Protein AF-A0A7Y7C895-F1 (afdb_monomer_lite)

pLDDT: mean 79.57, std 23.89, range [30.69, 98.75]

Secondary structure (DSSP, 8-state):
---------------------------------------------GGG---TT--STT-S-----HHHHHHHHHHHHHHHHHHHHHHHHHHHHHHHHHHHHHHHHHHHTTS---HHHHHHHHHHHHHHHHHHHHHHHHHHHS---S---S---SHHHHHHHHHHHHHHHHHHHHHHHHHHHHTTTSTTHHHHHHHHHHHHHHHHHHHHHHHHGGG-

Radius of gyration: 32.04 Å; chains: 1; bounding box: 67×38×104 Å

Foldseek 3Di:
DDPDDDDDDDDDDDDDDDDDDDDDDDDDDDDDDDDDDDDDPPPPPPVPPPPVPDPDPVVVPVPCPVVLVVLVVQLVVLVVVLLVLLVVLLVLLVVLLVLLVVQLCLVPVPVPRDVVSVVVSVVSLVVSLVSLVVSVCSVVPRDDSDDDPDDDPALQVLLVVLNVLLVVLSVLLVVLVVVLVVQPPHPCNNVSSVVSSVSSVSNSVSSVRSSVSVVD

Sequence (216 aa):
MNRFAAVLVILSLLSTTTARAQQKSPPKDAPKTEEPAEKKPAAEDPSLDFDLLEPDELTGAAQVDPELQARLDRRRTMLKLHQGLGFALAAGLVTTTVIGQLQFNDSFRGGGDDRNLLGLHRGFAVGTSVVFASVGLLGLLAPKPLEKEEFQWDTITFHKIFMSIATAGMLAQVILGIMATDRFGRLSETDLATAHQIVGYTTLGAVSAGVFTLFF

Structure (mmCIF, N/CA/C/O backbone):
data_AF-A0A7Y7C895-F1
#
_entry.id   AF-A0A7Y7C895-F1
#
loop_
_atom_site.group_PDB
_atom_site.id
_atom_site.type_symbol
_atom_site.label_atom_id
_atom_site.label_alt_id
_atom_site.label_comp_id
_atom_site.label_asym_id
_atom_site.label_entity_id
_atom_site.label_seq_id
_atom_site.pdbx_PDB_ins_code
_atom_site.Cartn_x
_atom_site.Cartn_y
_atom_site.Cartn_z
_atom_site.occupancy
_atom_site.B_iso_or_equiv
_atom_site.auth_seq_id
_atom_site.auth_comp_id
_atom_site.auth_asym_id
_atom_site.auth_atom_id
_atom_site.pdbx_PDB_model_num
ATOM 1 N N . MET A 1 1 ? 30.778 -23.172 -12.235 1.00 38.88 1 MET A N 1
ATOM 2 C CA . MET A 1 1 ? 31.570 -22.702 -11.075 1.00 38.88 1 MET A CA 1
ATOM 3 C C . MET A 1 1 ? 30.823 -21.532 -10.456 1.00 38.88 1 MET A C 1
ATOM 5 O O . MET A 1 1 ? 30.689 -20.497 -11.093 1.00 38.88 1 MET A O 1
ATOM 9 N N . ASN A 1 2 ? 30.235 -21.769 -9.283 1.00 34.97 2 ASN A N 1
ATOM 10 C CA . ASN A 1 2 ? 29.284 -20.891 -8.600 1.00 34.97 2 ASN A CA 1
ATOM 11 C C . ASN A 1 2 ? 29.975 -19.672 -7.979 1.00 34.97 2 ASN A C 1
ATOM 13 O O . ASN A 1 2 ? 30.991 -19.827 -7.305 1.00 34.97 2 ASN A O 1
ATOM 17 N N . ARG A 1 3 ? 29.376 -18.485 -8.112 1.00 41.59 3 ARG A N 1
ATOM 18 C CA . ARG A 1 3 ? 29.692 -17.326 -7.265 1.00 41.59 3 ARG A CA 1
ATOM 19 C C . ARG A 1 3 ? 28.488 -17.012 -6.378 1.00 41.59 3 ARG A C 1
ATOM 21 O O . ARG A 1 3 ? 27.712 -16.113 -6.662 1.00 41.59 3 ARG A O 1
ATOM 28 N N . PHE A 1 4 ? 28.349 -17.802 -5.316 1.00 41.34 4 PHE A N 1
ATOM 29 C CA . PHE A 1 4 ? 27.544 -17.489 -4.136 1.00 41.34 4 PHE A CA 1
ATOM 30 C C . PHE A 1 4 ? 28.514 -17.276 -2.968 1.00 41.34 4 PHE A C 1
ATOM 32 O O . PHE A 1 4 ? 29.163 -18.232 -2.557 1.00 41.34 4 PHE A O 1
ATOM 39 N N . ALA A 1 5 ? 28.652 -16.033 -2.497 1.00 38.66 5 ALA A N 1
ATOM 40 C CA . ALA A 1 5 ? 29.249 -15.600 -1.219 1.00 38.66 5 ALA A CA 1
ATOM 41 C C . ALA A 1 5 ? 29.273 -14.051 -1.237 1.00 38.66 5 ALA A C 1
ATOM 43 O O . ALA A 1 5 ? 29.631 -13.485 -2.262 1.00 38.66 5 ALA A O 1
ATOM 44 N N . ALA A 1 6 ? 28.923 -13.279 -0.208 1.00 36.91 6 ALA A N 1
ATOM 45 C CA . ALA A 1 6 ? 28.722 -13.579 1.200 1.00 36.91 6 ALA A CA 1
ATOM 46 C C . ALA A 1 6 ? 27.812 -12.516 1.850 1.00 36.91 6 ALA A C 1
ATOM 48 O O . ALA A 1 6 ? 27.878 -11.333 1.519 1.00 36.91 6 ALA A O 1
ATOM 49 N N . VAL A 1 7 ? 27.010 -12.967 2.812 1.00 37.44 7 VAL A N 1
ATOM 50 C CA . VAL A 1 7 ? 26.338 -12.178 3.852 1.00 37.44 7 VAL A CA 1
ATOM 51 C C . VAL A 1 7 ? 27.151 -12.378 5.137 1.00 37.44 7 VAL A C 1
ATOM 53 O O . VAL A 1 7 ? 27.357 -13.531 5.508 1.00 37.44 7 VAL A O 1
ATOM 56 N N . LEU A 1 8 ? 27.605 -11.311 5.813 1.00 35.28 8 LEU A N 1
ATOM 57 C CA . LEU A 1 8 ? 28.030 -11.348 7.229 1.00 35.28 8 LEU A CA 1
ATOM 58 C C . LEU A 1 8 ? 28.121 -9.914 7.813 1.00 35.28 8 LEU A C 1
ATOM 60 O O . LEU A 1 8 ? 28.908 -9.110 7.329 1.00 35.28 8 LEU A O 1
ATOM 64 N N . VAL A 1 9 ? 27.141 -9.483 8.621 1.00 36.03 9 VAL A N 1
ATOM 65 C CA . VAL A 1 9 ? 27.152 -9.302 10.101 1.00 36.03 9 VAL A CA 1
ATOM 66 C C . VAL A 1 9 ? 28.264 -8.398 10.654 1.00 36.03 9 VAL A C 1
ATOM 68 O O . VAL A 1 9 ? 29.429 -8.775 10.644 1.00 36.03 9 VAL A O 1
ATOM 71 N N . ILE A 1 10 ? 27.869 -7.289 11.297 1.00 36.91 10 ILE A N 1
ATOM 72 C CA . ILE A 1 10 ? 28.619 -6.695 12.415 1.00 36.91 10 ILE A CA 1
ATOM 73 C C . ILE A 1 10 ? 27.627 -6.369 13.541 1.00 36.91 10 ILE A C 1
ATOM 75 O O . ILE A 1 10 ? 26.857 -5.416 13.457 1.00 36.91 10 ILE A O 1
ATOM 79 N N . LEU A 1 11 ? 27.657 -7.190 14.592 1.00 32.84 11 LEU A N 1
ATOM 80 C CA . LEU A 1 11 ? 27.069 -6.927 15.903 1.00 32.84 11 LEU A CA 1
ATOM 81 C C . LEU A 1 11 ? 28.100 -7.320 16.970 1.00 32.84 11 LEU A C 1
ATOM 83 O O . LEU A 1 11 ? 28.726 -8.373 16.865 1.00 32.84 11 LEU A O 1
ATOM 87 N N . SER A 1 12 ? 28.161 -6.499 18.021 1.00 32.97 12 SER A N 1
ATOM 88 C CA . SER A 1 12 ? 28.812 -6.680 19.330 1.00 32.97 12 SER A CA 1
ATOM 89 C C . SER A 1 12 ? 30.270 -6.228 19.487 1.00 32.97 12 SER A C 1
ATOM 91 O O . SER A 1 12 ? 31.160 -6.676 18.777 1.00 32.97 12 SER A O 1
ATOM 93 N N . LEU A 1 13 ? 30.487 -5.378 20.502 1.00 37.44 13 LEU A N 1
ATOM 94 C CA . LEU A 1 13 ? 31.511 -5.560 21.537 1.00 37.44 13 LEU A CA 1
ATOM 95 C C . LEU A 1 13 ? 31.107 -4.787 22.814 1.00 37.44 13 LEU A C 1
ATOM 97 O O . LEU A 1 13 ? 30.964 -3.567 22.817 1.00 37.44 13 LEU A O 1
ATOM 101 N N . LEU A 1 14 ? 30.887 -5.562 23.880 1.00 40.00 14 LEU A N 1
ATOM 102 C CA . LEU A 1 14 ? 30.761 -5.189 25.294 1.00 40.00 14 LEU A CA 1
ATOM 103 C C . LEU A 1 14 ? 32.114 -4.705 25.853 1.00 40.00 14 LEU A C 1
ATOM 105 O O . LEU A 1 14 ? 33.140 -5.280 25.492 1.00 40.00 14 LEU A O 1
ATOM 109 N N . SER A 1 15 ? 32.118 -3.820 26.860 1.00 35.56 15 SER A N 1
ATOM 110 C CA . SER A 1 15 ? 32.519 -4.182 28.243 1.00 35.56 15 SER A CA 1
ATOM 111 C C . SER A 1 15 ? 32.704 -2.977 29.177 1.00 35.56 15 SER A C 1
ATOM 113 O O . SER A 1 15 ? 33.347 -1.982 28.864 1.00 35.56 15 SER A O 1
ATOM 115 N N . THR A 1 16 ? 32.148 -3.155 30.371 1.00 37.91 16 THR A N 1
ATOM 116 C CA . THR A 1 16 ? 32.288 -2.417 31.632 1.00 37.91 16 THR A CA 1
ATOM 117 C C . THR A 1 16 ? 33.718 -2.360 32.187 1.00 37.91 16 THR A C 1
ATOM 119 O O . THR A 1 16 ? 34.475 -3.321 32.071 1.00 37.91 16 THR A O 1
ATOM 122 N N . THR A 1 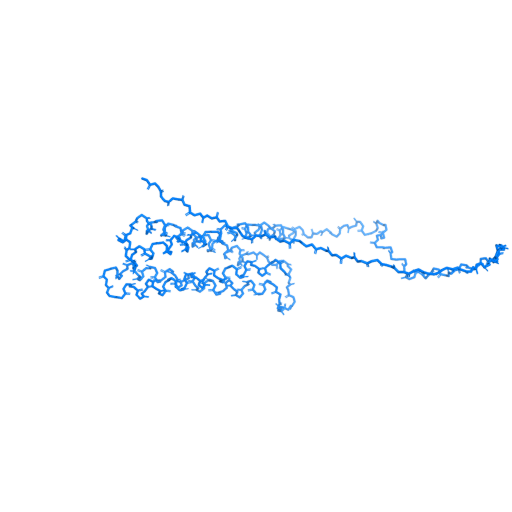17 ? 34.046 -1.296 32.930 1.00 36.28 17 THR A N 1
ATOM 123 C CA . THR A 1 17 ? 35.097 -1.299 33.966 1.00 36.28 17 THR A CA 1
ATOM 124 C C . THR A 1 17 ? 34.709 -0.367 35.118 1.00 36.28 17 THR A C 1
ATOM 126 O O . THR A 1 17 ? 34.553 0.837 34.944 1.00 36.28 17 THR A O 1
ATOM 129 N N . THR A 1 18 ? 34.565 -0.956 36.305 1.00 38.78 18 THR A N 1
ATOM 130 C CA . THR A 1 18 ? 34.522 -0.325 37.635 1.00 38.78 18 THR A CA 1
ATOM 131 C C . THR A 1 18 ? 35.885 -0.507 38.308 1.00 38.78 18 THR A C 1
ATOM 133 O O . THR A 1 18 ? 36.417 -1.616 38.291 1.00 38.78 18 THR A O 1
ATOM 136 N N . ALA A 1 19 ? 36.421 0.532 38.958 1.00 35.00 19 ALA A N 1
ATOM 137 C CA . ALA A 1 19 ? 37.600 0.454 39.831 1.00 35.00 19 ALA A CA 1
ATOM 138 C C . ALA A 1 19 ? 37.325 1.107 41.203 1.00 35.00 19 ALA A C 1
ATOM 140 O O . ALA A 1 19 ? 36.440 1.944 41.347 1.00 35.00 19 ALA A O 1
ATOM 141 N N . ARG A 1 20 ? 38.057 0.637 42.219 1.00 33.22 20 ARG A N 1
ATOM 142 C CA . ARG A 1 20 ? 37.669 0.460 43.630 1.00 33.22 20 ARG A CA 1
ATOM 143 C C . ARG A 1 20 ? 38.311 1.471 44.602 1.00 33.22 20 ARG A C 1
ATOM 145 O O . ARG A 1 20 ? 39.454 1.860 44.425 1.00 33.22 20 ARG A O 1
ATOM 152 N N . ALA A 1 21 ? 37.530 1.781 45.643 1.00 33.81 21 ALA A N 1
ATOM 153 C CA . ALA A 1 21 ? 37.763 2.288 47.010 1.00 33.81 21 ALA A CA 1
ATOM 154 C C . ALA A 1 21 ? 39.175 2.610 47.562 1.00 33.81 21 ALA A C 1
ATOM 156 O O . ALA A 1 21 ? 40.114 1.831 47.414 1.00 33.81 21 ALA A O 1
ATOM 157 N N . GLN A 1 22 ? 39.213 3.620 48.450 1.00 32.16 22 GLN A N 1
ATOM 158 C CA . GLN A 1 22 ? 40.111 3.655 49.611 1.00 32.16 22 GLN A CA 1
ATOM 159 C C . GLN A 1 22 ? 39.378 4.150 50.879 1.00 32.16 22 GLN A C 1
ATOM 161 O O . GLN A 1 22 ? 38.453 4.954 50.821 1.00 32.16 22 GLN A O 1
ATOM 166 N N . GLN A 1 23 ? 39.783 3.586 52.015 1.00 34.25 23 GLN A N 1
ATOM 167 C CA . GLN A 1 23 ? 39.039 3.321 53.251 1.00 34.25 23 GLN A CA 1
ATOM 168 C C . GLN A 1 23 ? 39.669 4.066 54.447 1.00 34.25 23 GLN A C 1
ATOM 170 O O . GLN A 1 23 ? 40.892 4.201 54.493 1.00 34.25 23 GLN A O 1
ATOM 175 N N . LYS A 1 24 ? 38.880 4.470 55.458 1.00 30.69 24 LYS A N 1
ATOM 176 C CA . LYS A 1 24 ? 39.380 4.713 56.831 1.00 30.69 24 LYS A CA 1
ATOM 177 C C . LYS A 1 24 ? 38.265 4.514 57.878 1.00 30.69 24 LYS A C 1
ATOM 179 O O . LYS A 1 24 ? 37.141 4.953 57.673 1.00 30.69 24 LYS A O 1
ATOM 184 N N . SER A 1 25 ? 38.588 3.832 58.978 1.00 33.91 25 SER A N 1
ATOM 185 C CA . SER A 1 25 ? 37.733 3.466 60.136 1.00 33.91 25 SER A CA 1
ATOM 186 C C . SER A 1 25 ? 38.449 3.875 61.453 1.00 33.91 25 SER A C 1
ATOM 188 O O . SER A 1 25 ? 39.617 4.258 61.356 1.00 33.91 25 SER A O 1
ATOM 190 N N . PRO A 1 26 ? 37.931 3.581 62.674 1.00 57.72 26 PRO A N 1
ATOM 191 C CA . PRO A 1 26 ? 36.759 4.102 63.425 1.00 57.72 26 PRO A CA 1
ATOM 192 C C . PRO A 1 26 ? 37.243 4.688 64.817 1.00 57.72 26 PRO A C 1
ATOM 194 O O . PRO A 1 26 ? 38.417 5.061 64.812 1.00 57.72 26 PRO A O 1
ATOM 197 N N . PRO A 1 27 ? 36.508 4.831 65.978 1.00 44.84 27 PRO A N 1
ATOM 198 C CA . PRO A 1 27 ? 35.614 3.859 66.669 1.00 44.84 27 PRO A CA 1
ATOM 199 C C . PRO A 1 27 ? 34.371 4.387 67.473 1.00 44.84 27 PRO A C 1
ATOM 201 O O . PRO A 1 27 ? 34.251 5.565 67.779 1.00 44.84 27 PRO A O 1
ATOM 204 N N . LYS A 1 28 ? 33.484 3.421 67.805 1.00 38.88 28 LYS A N 1
ATOM 205 C CA . LYS A 1 28 ? 32.628 3.170 69.006 1.00 38.88 28 LYS A CA 1
ATOM 206 C C . LYS A 1 28 ? 32.008 4.320 69.836 1.00 38.88 28 LYS A C 1
ATOM 208 O O . LYS A 1 28 ? 32.737 5.102 70.421 1.00 38.88 28 LYS A O 1
ATOM 213 N N . ASP A 1 29 ? 30.686 4.260 70.058 1.00 34.28 29 ASP A N 1
ATOM 214 C CA . ASP A 1 29 ? 30.061 3.804 71.325 1.00 34.28 29 ASP A CA 1
ATOM 215 C C . ASP A 1 29 ? 28.516 3.744 71.214 1.00 34.28 29 ASP A C 1
ATOM 217 O O . ASP A 1 29 ? 27.889 4.558 70.541 1.00 34.28 29 ASP A O 1
ATOM 221 N N . ALA A 1 30 ? 27.907 2.726 71.833 1.00 38.91 30 ALA A N 1
ATOM 222 C CA . ALA A 1 30 ? 26.453 2.519 71.926 1.00 38.91 30 ALA A CA 1
ATOM 223 C C . ALA A 1 30 ? 25.821 3.398 73.027 1.00 38.91 30 ALA A C 1
ATOM 225 O O . ALA A 1 30 ? 26.537 3.832 73.931 1.00 38.91 30 ALA A O 1
ATOM 226 N N . PRO A 1 31 ? 24.481 3.561 73.056 1.00 41.25 31 PRO A N 1
ATOM 227 C CA . PRO A 1 31 ? 23.773 2.930 74.179 1.00 41.25 31 PRO A CA 1
ATOM 228 C C . PRO A 1 31 ? 22.356 2.377 73.893 1.00 41.25 31 PRO A C 1
ATOM 230 O O . PRO A 1 31 ? 21.539 2.987 73.217 1.00 41.25 31 PRO A O 1
ATOM 233 N N . LYS A 1 32 ? 22.130 1.199 74.496 1.00 34.88 32 LYS A N 1
ATOM 234 C CA . LYS A 1 32 ? 20.982 0.691 75.281 1.00 34.88 32 LYS A CA 1
ATOM 235 C C . LYS A 1 32 ? 19.522 1.029 74.917 1.00 34.88 32 LYS A C 1
ATOM 237 O O . LYS A 1 32 ? 19.084 2.169 74.941 1.00 34.88 32 LYS A O 1
ATOM 242 N N . THR A 1 33 ? 18.774 -0.068 74.801 1.00 39.00 33 THR A N 1
ATOM 243 C CA . THR A 1 33 ? 17.327 -0.270 74.955 1.00 39.00 33 THR A CA 1
ATOM 244 C C . THR A 1 33 ? 16.744 0.280 76.265 1.00 39.00 33 THR A C 1
ATOM 246 O O . THR A 1 33 ? 17.246 -0.065 77.334 1.00 39.00 33 THR A O 1
ATOM 249 N N . GLU A 1 34 ? 15.615 0.989 76.165 1.00 35.91 34 GLU A N 1
ATOM 250 C CA . GLU A 1 34 ? 14.541 1.074 77.172 1.00 35.91 34 GLU A CA 1
ATOM 251 C C . GLU A 1 34 ? 13.174 0.970 76.446 1.00 35.91 34 GLU A C 1
ATOM 253 O O . GLU A 1 34 ? 12.941 1.644 75.444 1.00 35.91 34 GLU A O 1
ATOM 258 N N . GLU A 1 35 ? 12.297 0.078 76.918 1.00 37.78 35 GLU A N 1
ATOM 259 C CA . GLU A 1 35 ? 10.850 -0.025 76.615 1.00 37.78 35 GLU A CA 1
ATOM 260 C C . GLU A 1 35 ? 10.045 0.759 77.691 1.00 37.78 35 GLU A C 1
ATOM 262 O O . GLU A 1 35 ? 10.613 1.061 78.740 1.00 37.78 35 GLU A O 1
ATOM 267 N N . PRO A 1 36 ? 8.701 0.909 77.620 1.00 44.09 36 PRO A N 1
ATOM 268 C CA . PRO A 1 36 ? 7.832 1.319 76.511 1.00 44.09 36 PRO A CA 1
ATOM 269 C C . PRO A 1 36 ? 6.843 2.441 76.950 1.00 44.09 36 PRO A C 1
ATOM 271 O O . PRO A 1 36 ? 6.211 2.351 78.002 1.00 44.09 36 PRO A O 1
ATOM 274 N N . ALA A 1 37 ? 6.619 3.475 76.128 1.00 38.47 37 ALA A N 1
ATOM 275 C CA . ALA A 1 37 ? 5.594 4.497 76.393 1.00 38.47 37 ALA A CA 1
ATOM 276 C C . ALA A 1 37 ? 4.352 4.303 75.501 1.00 38.47 37 ALA A C 1
ATOM 278 O O . ALA A 1 37 ? 4.381 4.535 74.298 1.00 38.47 37 ALA A O 1
ATOM 279 N N . GLU A 1 38 ? 3.296 3.809 76.144 1.00 37.16 38 GLU A N 1
ATOM 280 C CA . GLU A 1 38 ? 1.858 4.065 75.973 1.00 37.16 38 GLU A CA 1
ATOM 281 C C . GLU A 1 38 ? 1.281 4.484 74.596 1.00 37.16 38 GLU A C 1
ATOM 283 O O . GLU A 1 38 ? 1.580 5.526 74.015 1.00 37.16 38 GLU A O 1
ATOM 288 N N . LYS A 1 39 ? 0.329 3.660 74.134 1.00 44.09 39 LYS A N 1
ATOM 289 C CA . LYS A 1 39 ? -0.492 3.799 72.923 1.00 44.09 39 LYS A CA 1
ATOM 290 C C . LYS A 1 39 ? -1.256 5.132 72.860 1.00 44.09 39 LYS A C 1
ATOM 292 O O . LYS A 1 39 ? -2.133 5.387 73.682 1.00 44.09 39 LYS A O 1
ATOM 297 N N . LYS A 1 40 ? -1.091 5.861 71.756 1.00 38.03 40 LYS A N 1
ATOM 298 C CA . LYS A 1 40 ? -2.196 6.578 71.101 1.00 38.03 40 LYS A CA 1
ATOM 299 C C . LYS A 1 40 ? -2.381 5.966 69.713 1.00 38.03 40 LYS A C 1
ATOM 301 O O . LYS A 1 40 ? -1.416 5.982 68.951 1.00 38.03 40 LYS A O 1
ATOM 306 N N . PRO A 1 41 ? -3.557 5.417 69.366 1.00 43.56 41 PRO A N 1
ATOM 307 C CA . PRO A 1 41 ? -3.834 5.092 67.977 1.00 43.56 41 PRO A CA 1
ATOM 308 C C . PRO A 1 41 ? -3.759 6.402 67.193 1.00 43.56 41 PRO A C 1
ATOM 310 O O . PRO A 1 41 ? -4.433 7.374 67.548 1.00 43.56 41 PRO A O 1
ATOM 313 N N . ALA A 1 42 ? -2.917 6.450 66.162 1.00 52.44 42 ALA A N 1
ATOM 314 C CA . ALA A 1 42 ? -3.169 7.375 65.073 1.00 52.44 42 ALA A CA 1
ATOM 315 C C . ALA A 1 42 ? -4.595 7.068 64.607 1.00 52.44 42 ALA A C 1
ATOM 317 O O . ALA A 1 42 ? -4.910 5.906 64.354 1.00 52.44 42 ALA A O 1
ATOM 318 N N . ALA A 1 43 ? -5.468 8.071 64.622 1.00 52.56 43 ALA A N 1
ATOM 319 C CA . ALA A 1 43 ? -6.786 7.930 64.037 1.00 52.56 43 ALA A CA 1
ATOM 320 C C . ALA A 1 43 ? -6.575 7.503 62.581 1.00 52.56 43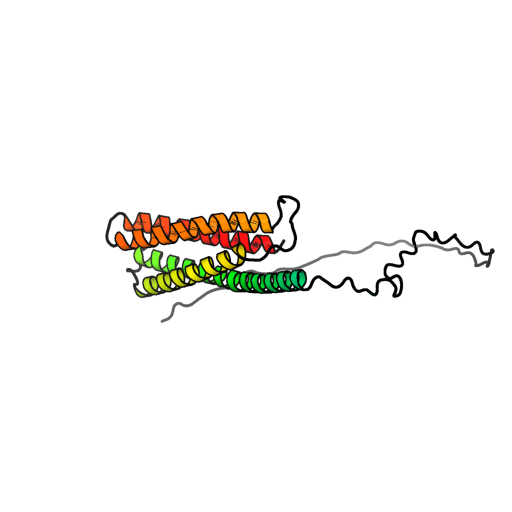 ALA A C 1
ATOM 322 O O . ALA A 1 43 ? -6.008 8.263 61.796 1.00 52.56 43 ALA A O 1
ATOM 323 N N . GLU A 1 44 ? -6.944 6.265 62.264 1.00 57.34 44 GLU A N 1
ATOM 324 C CA . GLU A 1 44 ? -7.178 5.856 60.888 1.00 57.34 44 GLU A CA 1
ATOM 325 C C . GLU A 1 44 ? -8.249 6.808 60.365 1.00 57.34 44 GLU A C 1
ATOM 327 O O . GLU A 1 44 ? -9.333 6.902 60.938 1.00 57.34 44 GLU A O 1
ATOM 332 N N . ASP A 1 45 ? -7.889 7.613 59.371 1.00 50.81 45 ASP A N 1
ATOM 333 C CA . ASP A 1 45 ? -8.834 8.470 58.677 1.00 50.81 45 ASP A CA 1
ATOM 334 C C . ASP A 1 45 ? -9.822 7.550 57.937 1.00 50.81 45 ASP A C 1
ATOM 336 O O . ASP A 1 45 ? -9.419 6.895 56.971 1.00 50.81 45 ASP A O 1
ATOM 340 N N . PRO A 1 46 ? -11.096 7.462 58.366 1.00 56.78 46 PRO A N 1
ATOM 341 C CA . PRO A 1 46 ? -12.074 6.572 57.745 1.00 56.78 46 PRO A CA 1
ATOM 342 C C . PRO A 1 46 ? -12.418 6.995 56.309 1.00 56.78 46 PRO A C 1
ATOM 344 O O . PRO A 1 46 ? -13.150 6.289 55.627 1.00 56.78 46 PRO A O 1
ATOM 347 N N . SER A 1 47 ? -11.905 8.136 55.826 1.00 57.00 47 SER A N 1
ATOM 348 C CA . SER A 1 47 ? -12.081 8.582 54.440 1.00 57.00 47 SER A CA 1
ATOM 349 C C . SER A 1 47 ? -11.116 7.936 53.438 1.00 57.00 47 SER A C 1
ATOM 351 O O . SER A 1 47 ? -11.247 8.176 52.238 1.00 57.00 47 SER A O 1
ATOM 353 N N . LEU A 1 48 ? -10.167 7.113 53.905 1.00 52.16 48 LEU A N 1
ATOM 354 C CA . LEU A 1 48 ? -9.227 6.368 53.058 1.00 52.16 48 LEU A CA 1
ATOM 355 C C . LEU A 1 48 ? -9.453 4.850 53.086 1.00 52.16 48 LEU A C 1
ATOM 357 O O . LEU A 1 48 ? -8.672 4.111 52.481 1.00 52.16 48 LEU A O 1
ATOM 361 N N . ASP A 1 49 ? -10.519 4.388 53.745 1.00 57.97 49 ASP A N 1
ATOM 362 C CA . ASP A 1 49 ? -11.026 3.025 53.593 1.00 57.97 49 ASP A CA 1
ATOM 363 C C . ASP A 1 49 ? -11.801 2.952 52.273 1.00 57.97 49 ASP A C 1
ATOM 365 O O . ASP A 1 49 ? -13.027 3.027 52.209 1.00 57.97 49 ASP A O 1
ATOM 369 N N . PHE A 1 50 ? -11.050 2.944 51.170 1.00 61.16 50 PHE A N 1
ATOM 370 C CA . PHE A 1 50 ? -11.605 2.684 49.852 1.00 61.16 50 PHE A CA 1
ATOM 371 C C . PHE A 1 50 ? -11.959 1.203 49.786 1.00 61.16 50 PHE A C 1
ATOM 373 O O . PHE A 1 50 ? -11.188 0.394 49.260 1.00 61.16 50 PHE A O 1
ATOM 380 N N . ASP A 1 51 ? -13.134 0.856 50.301 1.00 61.62 51 ASP A N 1
ATOM 381 C CA . ASP A 1 51 ? -13.777 -0.411 49.991 1.00 61.62 51 ASP A CA 1
ATOM 382 C C . ASP A 1 51 ? -14.192 -0.386 48.511 1.00 61.62 51 ASP A C 1
ATOM 384 O O . ASP A 1 51 ? -15.320 -0.089 48.127 1.00 61.62 51 ASP A O 1
ATOM 388 N N . LEU A 1 52 ? -13.211 -0.621 47.633 1.00 59.56 52 LEU A N 1
ATOM 389 C CA . LEU A 1 52 ? -13.371 -0.700 46.178 1.00 59.56 52 LEU A CA 1
ATOM 390 C C . LEU A 1 52 ? -14.231 -1.899 45.749 1.00 59.56 52 LEU A C 1
ATOM 392 O O . LEU A 1 52 ? -14.410 -2.116 44.549 1.00 59.56 52 LEU A O 1
ATOM 396 N N . LEU A 1 53 ? -14.723 -2.685 46.709 1.00 67.69 53 LEU A N 1
ATOM 397 C CA . LEU A 1 53 ? -15.575 -3.845 46.530 1.00 67.69 53 LEU A CA 1
ATOM 398 C C . LEU A 1 53 ? -16.589 -3.921 47.685 1.00 67.69 53 LEU A C 1
ATOM 400 O O . LEU A 1 53 ? -16.596 -4.906 48.422 1.00 67.69 53 LEU A O 1
ATOM 404 N N . GLU A 1 54 ? -17.469 -2.918 47.806 1.00 62.06 54 GLU A N 1
ATOM 405 C CA . GLU A 1 54 ? -18.653 -3.026 48.671 1.00 62.06 54 GLU A CA 1
ATOM 406 C C . GLU A 1 54 ? -19.350 -4.388 48.442 1.00 62.06 54 GLU A C 1
ATOM 408 O O . GLU A 1 54 ? -19.670 -4.729 47.291 1.00 62.06 54 GLU A O 1
ATOM 413 N N . PRO A 1 55 ? -19.580 -5.193 49.498 1.00 58.69 55 PRO A N 1
ATOM 414 C CA . PRO A 1 55 ? -20.114 -6.534 49.346 1.00 58.69 55 PRO A CA 1
ATOM 415 C C . PRO A 1 55 ? -21.573 -6.505 48.887 1.00 58.69 55 PRO A C 1
ATOM 417 O O . PRO A 1 55 ? -22.464 -5.979 49.548 1.00 58.69 55 PRO A O 1
ATOM 420 N N . ASP A 1 56 ? -21.801 -7.162 47.759 1.00 53.38 56 ASP A N 1
ATOM 421 C CA . ASP A 1 56 ? -23.041 -7.817 47.356 1.00 53.38 56 ASP A CA 1
ATOM 422 C C . ASP A 1 56 ? -24.304 -6.997 47.036 1.00 53.38 56 ASP A C 1
ATOM 424 O O . ASP A 1 56 ? -25.151 -7.538 46.329 1.00 53.38 56 ASP A O 1
ATOM 428 N N . GLU A 1 57 ? -24.438 -5.705 47.354 1.00 49.00 57 GLU A N 1
ATOM 429 C CA . GLU A 1 57 ? -25.613 -4.926 46.882 1.00 49.00 57 GLU A CA 1
ATOM 430 C C . GLU A 1 57 ? -25.435 -4.317 45.472 1.00 49.00 57 GLU A C 1
ATOM 432 O O . GLU A 1 57 ? -26.412 -3.998 44.792 1.00 49.00 57 GLU A O 1
ATOM 437 N N . LEU A 1 58 ? -24.198 -4.294 44.956 1.00 49.34 58 LEU A N 1
ATOM 438 C CA . LEU A 1 58 ? -23.866 -4.049 43.541 1.00 49.34 58 LEU A CA 1
ATOM 439 C C . LEU A 1 58 ? -23.644 -5.353 42.743 1.00 49.34 58 LEU A C 1
ATOM 441 O O . LEU A 1 58 ? -23.141 -5.323 41.620 1.00 49.34 58 LEU A O 1
ATOM 445 N N . THR A 1 59 ? -24.056 -6.517 43.272 1.00 44.47 59 THR A N 1
ATOM 446 C CA . THR A 1 59 ? -24.107 -7.782 42.498 1.00 44.47 59 THR A CA 1
ATOM 447 C C . THR A 1 59 ? -25.312 -7.890 41.572 1.00 44.47 59 THR A C 1
ATOM 449 O O . THR A 1 59 ? -25.498 -8.897 40.886 1.00 44.47 59 THR A O 1
ATOM 452 N N . GLY A 1 60 ? -26.052 -6.801 41.388 1.00 44.94 60 GLY A N 1
ATOM 453 C CA . GLY A 1 60 ? -26.510 -6.490 40.047 1.00 44.94 60 GLY A CA 1
ATOM 454 C C . GLY A 1 60 ? -25.290 -6.145 39.205 1.00 44.94 60 GLY A C 1
ATOM 455 O O . GLY A 1 60 ? -25.113 -4.971 38.904 1.00 44.94 60 GLY A O 1
ATOM 456 N N . ALA A 1 61 ? -24.451 -7.140 38.862 1.00 52.47 61 ALA A N 1
ATOM 457 C CA . ALA A 1 61 ? -23.444 -7.024 37.817 1.00 52.47 61 ALA A CA 1
ATOM 458 C C . ALA A 1 61 ? -24.123 -6.240 36.710 1.00 52.47 61 ALA A C 1
ATOM 460 O O . ALA A 1 61 ? -25.085 -6.773 36.151 1.00 52.47 61 ALA A O 1
ATOM 461 N N . ALA A 1 62 ? -23.757 -4.962 36.536 1.00 56.56 62 ALA A N 1
ATOM 462 C CA . ALA A 1 62 ? -24.474 -4.069 35.642 1.00 56.56 62 ALA A CA 1
ATOM 463 C C . ALA A 1 62 ? -24.548 -4.829 34.331 1.00 56.56 62 ALA A C 1
ATOM 465 O O . ALA A 1 62 ? -23.496 -5.100 33.746 1.00 56.56 62 ALA A O 1
ATOM 466 N N . GLN A 1 63 ? -25.736 -5.350 33.995 1.00 63.31 63 GLN A N 1
ATOM 467 C CA . GLN A 1 63 ? -25.822 -6.345 32.941 1.00 63.31 63 GLN A CA 1
ATOM 468 C C . GLN A 1 63 ? -25.370 -5.601 31.705 1.00 63.31 63 GLN A C 1
ATOM 470 O O . GLN A 1 63 ? -26.043 -4.664 31.277 1.00 63.31 63 GLN A O 1
ATOM 475 N N . VAL A 1 64 ? -24.166 -5.929 31.229 1.00 69.88 64 VAL A N 1
ATOM 476 C CA . VAL A 1 64 ? -23.586 -5.258 30.077 1.00 69.88 64 VAL A CA 1
ATOM 477 C C . VAL A 1 64 ? -24.609 -5.455 28.985 1.00 69.88 64 VAL A C 1
ATOM 479 O O . VAL A 1 64 ? -24.938 -6.602 28.675 1.00 69.88 64 VAL A O 1
ATOM 482 N N . ASP A 1 65 ? -25.150 -4.343 28.485 1.00 88.44 65 ASP A N 1
ATOM 483 C CA . ASP A 1 65 ? -26.165 -4.359 27.443 1.00 88.44 65 ASP A CA 1
ATOM 484 C C . ASP A 1 65 ? -25.745 -5.392 26.378 1.00 88.44 65 ASP A C 1
ATOM 486 O O . ASP A 1 65 ? -24.658 -5.255 25.794 1.00 88.44 65 ASP A O 1
ATOM 490 N N . PRO A 1 66 ? -26.536 -6.464 26.163 1.00 91.75 66 PRO A N 1
ATOM 491 C CA . PRO A 1 66 ? -26.170 -7.535 25.245 1.00 91.75 66 PRO A CA 1
ATOM 492 C C . PRO A 1 66 ? -25.833 -7.015 23.844 1.00 91.75 66 PRO A C 1
ATOM 494 O O . PRO A 1 66 ? -24.975 -7.578 23.157 1.00 91.75 66 PRO A O 1
ATOM 497 N N . GLU A 1 67 ? -26.467 -5.916 23.426 1.00 91.62 67 GLU A N 1
ATOM 498 C CA . GLU A 1 67 ? -26.183 -5.277 22.149 1.00 91.62 67 GLU A CA 1
ATOM 499 C C . GLU A 1 67 ? -24.811 -4.584 22.145 1.00 91.62 67 GLU A C 1
ATOM 501 O O . GLU A 1 67 ? -24.017 -4.780 21.215 1.00 91.62 67 GLU A O 1
ATOM 506 N N . LEU A 1 68 ? -24.488 -3.819 23.190 1.00 91.94 68 LEU A N 1
ATOM 507 C CA . LEU A 1 68 ? -23.164 -3.224 23.372 1.00 91.94 68 LEU A CA 1
ATOM 508 C C . LEU A 1 68 ? -22.060 -4.291 23.373 1.00 91.94 68 LEU A C 1
ATOM 510 O O . LEU A 1 68 ? -21.057 -4.143 22.664 1.00 91.94 68 LEU A O 1
ATOM 514 N N . GLN A 1 69 ? -22.259 -5.389 24.106 1.00 93.69 69 GLN A N 1
ATOM 515 C CA . GLN A 1 69 ? -21.310 -6.500 24.159 1.00 93.69 69 GLN A CA 1
ATOM 516 C C . GLN A 1 69 ? -21.086 -7.114 22.766 1.00 93.69 69 GLN A C 1
ATOM 518 O O . GLN A 1 69 ? -19.940 -7.266 22.333 1.00 93.69 69 GLN A O 1
ATOM 523 N N . ALA A 1 70 ? -22.158 -7.375 2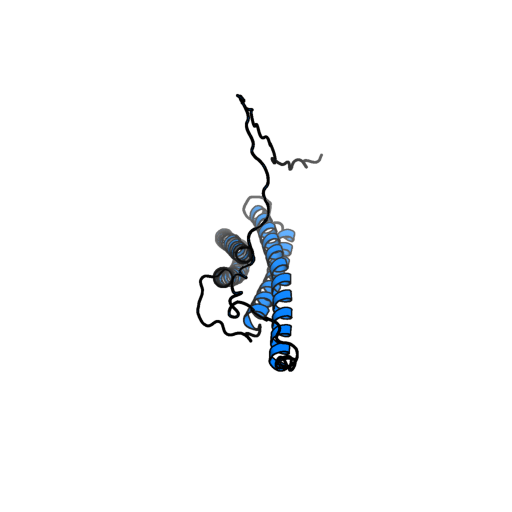2.010 1.00 94.31 70 ALA A N 1
ATOM 524 C CA . ALA A 1 70 ? -22.063 -7.916 20.654 1.00 94.31 70 ALA A CA 1
ATOM 525 C C . ALA A 1 70 ? -21.285 -6.986 19.701 1.00 94.31 70 ALA A C 1
ATOM 527 O O . ALA A 1 70 ? -20.457 -7.442 18.901 1.00 94.31 70 ALA A O 1
ATOM 528 N N . ARG A 1 71 ? -21.495 -5.666 19.799 1.00 95.12 71 ARG A N 1
ATOM 529 C CA . ARG A 1 71 ? -20.756 -4.667 19.006 1.00 95.12 71 ARG A CA 1
ATOM 530 C C . ARG A 1 71 ? -19.269 -4.633 19.375 1.00 95.12 71 ARG A C 1
ATOM 532 O O . ARG A 1 71 ? -18.424 -4.523 18.480 1.00 95.12 71 ARG A O 1
ATOM 539 N N . LEU A 1 72 ? -18.932 -4.749 20.661 1.00 95.50 72 LEU A N 1
ATOM 540 C CA . LEU A 1 72 ? -17.545 -4.823 21.134 1.00 95.50 72 LEU A CA 1
ATOM 541 C C . LEU A 1 72 ? -16.843 -6.090 20.633 1.00 95.50 72 LEU A C 1
ATOM 543 O O . LEU A 1 72 ? -15.720 -6.007 20.129 1.00 95.50 72 LEU A O 1
ATOM 547 N N . ASP A 1 73 ? -17.506 -7.242 20.688 1.00 96.12 73 ASP A N 1
ATOM 548 C CA . ASP A 1 73 ? -16.943 -8.510 20.215 1.00 96.12 73 ASP A CA 1
ATOM 549 C C . ASP A 1 73 ? -16.754 -8.527 18.695 1.00 96.12 73 ASP A C 1
ATOM 551 O O . ASP A 1 73 ? -15.710 -8.965 18.186 1.00 96.12 73 ASP A O 1
ATOM 555 N N . ARG A 1 74 ? -17.695 -7.933 17.950 1.00 96.31 74 ARG A N 1
ATOM 556 C CA . ARG A 1 74 ? -17.528 -7.702 16.512 1.00 96.31 74 ARG A CA 1
ATOM 557 C C . ARG A 1 74 ? -16.334 -6.794 16.226 1.00 96.31 74 ARG A C 1
ATOM 559 O O . ARG A 1 74 ? -15.521 -7.129 15.363 1.00 96.31 74 ARG A O 1
ATOM 566 N N . ARG A 1 75 ? -16.190 -5.681 16.957 1.00 96.06 75 ARG A N 1
ATOM 567 C CA . ARG A 1 75 ? -15.047 -4.763 16.816 1.00 96.06 75 ARG A CA 1
ATOM 568 C C . ARG A 1 75 ? -13.724 -5.474 17.080 1.00 96.06 75 ARG A C 1
ATOM 570 O O . ARG A 1 75 ? -12.804 -5.334 16.281 1.00 96.06 75 ARG A O 1
ATOM 577 N N . ARG A 1 76 ? -13.625 -6.257 18.159 1.00 96.62 76 ARG A N 1
ATOM 578 C CA . ARG A 1 76 ? -12.422 -7.041 18.501 1.00 96.62 76 ARG A CA 1
ATOM 579 C C . ARG A 1 76 ? -12.063 -8.024 17.393 1.00 96.62 76 ARG A C 1
ATOM 581 O O . ARG A 1 76 ? -10.897 -8.128 17.023 1.00 96.62 76 ARG A O 1
ATOM 588 N N . THR A 1 77 ? -13.058 -8.710 16.838 1.00 97.81 77 THR A N 1
ATOM 589 C CA . THR A 1 77 ? -12.859 -9.651 15.729 1.00 97.81 77 THR A CA 1
ATOM 590 C C . THR A 1 77 ? -12.336 -8.936 14.484 1.00 97.81 77 THR A C 1
ATOM 592 O O . THR A 1 77 ? -11.316 -9.336 13.927 1.00 97.81 77 THR A O 1
ATOM 595 N N . MET A 1 78 ? -12.981 -7.839 14.077 1.00 98.25 78 MET A N 1
ATOM 596 C CA . MET A 1 78 ? -12.541 -7.050 12.922 1.00 98.25 78 MET A CA 1
ATOM 597 C C . MET A 1 78 ? -11.154 -6.440 13.134 1.00 98.25 78 MET A C 1
ATOM 599 O O . MET A 1 78 ? -10.368 -6.416 12.195 1.00 98.25 78 MET A O 1
ATOM 603 N N . LEU A 1 79 ? -10.821 -6.015 14.356 1.00 96.38 79 LEU A N 1
ATOM 604 C CA . LEU A 1 79 ? -9.497 -5.492 14.689 1.00 96.38 79 LEU A CA 1
ATOM 605 C C . LEU A 1 79 ? -8.412 -6.566 14.557 1.00 96.38 79 LEU A C 1
ATOM 607 O O . LEU A 1 79 ? -7.392 -6.311 13.926 1.00 96.38 79 LEU A O 1
ATOM 611 N N . LYS A 1 80 ? -8.643 -7.777 15.080 1.00 98.00 80 LYS A N 1
ATOM 612 C CA . LYS A 1 80 ? -7.704 -8.902 14.929 1.00 98.00 80 LYS A CA 1
ATOM 613 C C . LYS A 1 80 ? -7.484 -9.255 13.458 1.00 98.00 80 LYS A C 1
ATOM 615 O O . LYS A 1 80 ? -6.348 -9.466 13.041 1.00 98.00 80 LYS A O 1
ATOM 620 N N . LEU A 1 81 ? -8.557 -9.274 12.663 1.00 98.38 81 LEU A N 1
ATOM 621 C CA . LEU A 1 81 ? -8.468 -9.495 11.218 1.00 98.38 81 LEU A CA 1
ATOM 622 C C . LEU A 1 81 ? -7.702 -8.367 10.518 1.00 98.38 81 LEU A C 1
ATOM 624 O O . LEU A 1 81 ? -6.826 -8.648 9.708 1.00 98.38 81 LEU A O 1
ATOM 628 N N . HIS A 1 82 ? -7.990 -7.108 10.853 1.00 98.12 82 HIS A N 1
ATOM 629 C CA . HIS A 1 82 ? -7.306 -5.941 10.297 1.00 98.12 82 HIS A CA 1
ATOM 630 C C . HIS A 1 82 ? -5.807 -5.963 10.619 1.00 98.12 82 HIS A C 1
ATOM 632 O O . HIS A 1 82 ? -4.997 -5.710 9.738 1.00 98.12 82 HIS A O 1
ATOM 638 N N . GLN A 1 83 ? -5.429 -6.328 11.846 1.00 97.06 83 GLN A N 1
ATOM 639 C CA . GLN A 1 83 ? -4.030 -6.466 12.257 1.00 97.06 83 GLN A CA 1
ATOM 640 C C . GLN A 1 83 ? -3.331 -7.615 11.522 1.00 97.06 83 GLN A C 1
ATOM 642 O O . GLN A 1 83 ? -2.276 -7.411 10.926 1.00 97.06 83 GLN A O 1
ATOM 647 N N . GLY A 1 84 ? -3.929 -8.811 11.514 1.00 97.88 84 GLY A N 1
ATOM 648 C CA . GLY A 1 84 ? -3.348 -9.977 10.845 1.00 97.88 84 GLY A CA 1
ATOM 649 C C . GLY A 1 84 ? -3.169 -9.757 9.341 1.00 97.88 84 GLY A C 1
ATOM 650 O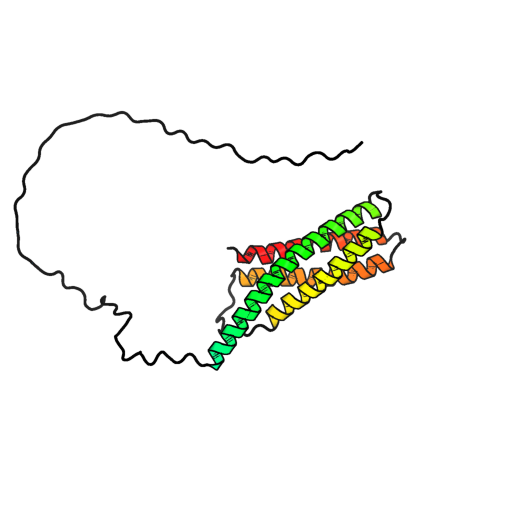 O . GLY A 1 84 ? -2.081 -9.960 8.802 1.00 97.88 84 GLY A O 1
ATOM 651 N N . LEU A 1 85 ? -4.214 -9.268 8.668 1.00 98.25 85 LEU A N 1
ATOM 652 C CA . LEU A 1 85 ? -4.140 -8.919 7.250 1.00 98.25 85 LEU A CA 1
ATOM 653 C C . LEU A 1 85 ? -3.244 -7.701 6.999 1.00 98.25 85 LEU A C 1
ATOM 655 O O . LEU A 1 85 ? -2.600 -7.643 5.958 1.00 98.25 85 LEU A O 1
ATOM 659 N N . GLY A 1 86 ? -3.151 -6.758 7.938 1.00 97.88 86 GLY A N 1
ATOM 660 C CA . GLY A 1 86 ? -2.247 -5.610 7.864 1.00 97.88 86 GLY A CA 1
ATOM 661 C C . GLY A 1 86 ? -0.773 -6.021 7.839 1.00 97.88 86 GLY A C 1
ATOM 662 O O . GLY A 1 86 ? -0.001 -5.496 7.039 1.00 97.88 86 GLY A O 1
ATOM 663 N N . PHE A 1 87 ? -0.377 -7.022 8.630 1.00 97.75 87 PHE A N 1
ATOM 664 C CA . PHE A 1 87 ? 0.975 -7.585 8.549 1.00 97.75 87 PHE A CA 1
ATOM 665 C C . PHE A 1 87 ? 1.209 -8.363 7.251 1.00 97.75 87 PHE A C 1
ATOM 667 O O . PHE A 1 87 ? 2.266 -8.218 6.635 1.00 97.75 87 PHE A O 1
ATOM 674 N N . ALA A 1 88 ? 0.219 -9.139 6.795 1.00 98.12 88 ALA A N 1
ATOM 675 C CA . ALA A 1 88 ? 0.299 -9.821 5.503 1.00 98.12 88 ALA A CA 1
ATOM 676 C C . ALA A 1 88 ? 0.436 -8.822 4.339 1.00 98.12 88 ALA A C 1
ATOM 678 O O . ALA A 1 88 ? 1.229 -9.037 3.425 1.00 98.12 88 ALA A O 1
ATOM 679 N N . LEU A 1 89 ? -0.286 -7.701 4.402 1.00 98.44 89 LEU A N 1
ATOM 680 C CA . LEU A 1 89 ? -0.178 -6.586 3.468 1.00 98.44 89 LEU A CA 1
ATOM 681 C C . LEU A 1 89 ? 1.226 -5.978 3.474 1.00 98.44 89 LEU A C 1
ATOM 683 O O . LEU A 1 89 ? 1.805 -5.797 2.406 1.00 98.44 89 LEU A O 1
ATOM 687 N N . ALA A 1 90 ? 1.779 -5.676 4.652 1.00 98.12 90 ALA A N 1
ATOM 688 C CA . ALA A 1 90 ? 3.119 -5.108 4.769 1.00 98.12 90 ALA A CA 1
ATOM 689 C C . ALA A 1 90 ? 4.177 -6.039 4.154 1.00 98.12 90 ALA A C 1
ATOM 691 O O . ALA A 1 90 ? 4.984 -5.599 3.335 1.00 98.12 90 ALA A O 1
ATOM 692 N N . ALA A 1 91 ? 4.120 -7.338 4.468 1.00 98.44 91 ALA A N 1
ATOM 693 C CA . ALA A 1 91 ? 4.995 -8.338 3.860 1.00 98.44 91 ALA A CA 1
ATOM 694 C C . ALA A 1 91 ? 4.804 -8.413 2.335 1.00 98.44 91 ALA A C 1
ATOM 696 O O . ALA A 1 91 ? 5.779 -8.371 1.588 1.00 98.44 91 ALA A O 1
ATOM 697 N N . GLY A 1 92 ? 3.554 -8.444 1.865 1.00 98.50 92 GLY A N 1
ATOM 698 C CA . GLY A 1 92 ? 3.223 -8.463 0.440 1.00 98.50 92 GLY A CA 1
ATOM 699 C C . GLY A 1 92 ? 3.742 -7.238 -0.317 1.00 98.50 92 GLY A C 1
ATOM 700 O O . GLY A 1 92 ? 4.288 -7.387 -1.408 1.00 98.50 92 GLY A O 1
ATOM 701 N N . LEU A 1 93 ? 3.655 -6.038 0.265 1.00 98.44 93 LEU A N 1
ATOM 702 C CA . LEU A 1 93 ? 4.204 -4.810 -0.323 1.00 98.44 93 LEU A CA 1
ATOM 703 C C . LEU A 1 93 ? 5.730 -4.825 -0.393 1.00 98.44 93 LEU A C 1
ATOM 705 O O . LEU A 1 93 ? 6.288 -4.400 -1.408 1.00 98.44 93 LEU A O 1
ATOM 709 N N . VAL A 1 94 ? 6.409 -5.337 0.639 1.00 98.75 94 VAL A N 1
ATOM 710 C CA . VAL A 1 94 ? 7.866 -5.538 0.600 1.00 98.75 94 VAL A CA 1
ATOM 711 C C . VAL A 1 94 ? 8.222 -6.493 -0.536 1.00 98.75 94 VAL A C 1
ATOM 713 O O . VAL A 1 94 ? 9.049 -6.153 -1.381 1.00 98.75 94 VAL A O 1
ATOM 716 N N . THR A 1 95 ? 7.560 -7.650 -0.616 1.00 98.69 95 THR A N 1
ATOM 717 C CA . THR A 1 95 ? 7.796 -8.631 -1.682 1.00 98.69 95 THR A CA 1
ATOM 718 C C . THR A 1 95 ? 7.531 -8.041 -3.067 1.00 98.69 95 THR A C 1
ATOM 720 O O . THR A 1 95 ? 8.381 -8.150 -3.948 1.00 98.69 95 THR A O 1
ATOM 723 N N . THR A 1 96 ? 6.402 -7.353 -3.255 1.00 98.44 96 THR A N 1
ATOM 724 C CA . THR A 1 96 ? 6.034 -6.709 -4.526 1.00 98.44 96 THR A CA 1
ATOM 725 C C . THR A 1 96 ? 7.077 -5.678 -4.952 1.00 98.44 96 THR A C 1
ATOM 727 O O . THR A 1 96 ? 7.476 -5.660 -6.117 1.00 98.44 96 THR A O 1
ATOM 730 N N . THR A 1 97 ? 7.550 -4.854 -4.009 1.00 98.31 97 THR A N 1
ATOM 731 C CA . THR A 1 97 ? 8.573 -3.826 -4.251 1.00 98.31 97 THR A CA 1
ATOM 732 C C . THR A 1 97 ? 9.917 -4.448 -4.620 1.00 98.31 97 THR A C 1
ATOM 734 O O . THR A 1 97 ? 10.546 -4.006 -5.577 1.00 98.31 97 THR A O 1
ATOM 737 N N . VAL A 1 98 ? 10.349 -5.503 -3.920 1.00 98.56 98 VAL A N 1
ATOM 738 C CA . VAL A 1 98 ? 11.605 -6.208 -4.230 1.00 98.56 98 VAL A CA 1
ATOM 739 C C . VAL A 1 98 ? 11.551 -6.832 -5.622 1.00 98.56 98 VAL A C 1
ATOM 741 O O . VAL A 1 98 ? 12.460 -6.614 -6.421 1.00 98.56 98 VAL A O 1
ATOM 744 N N . ILE A 1 99 ? 10.479 -7.560 -5.949 1.00 98.12 99 ILE A N 1
ATOM 745 C CA . ILE A 1 99 ? 10.321 -8.168 -7.278 1.00 98.12 99 ILE A CA 1
ATOM 746 C C . ILE A 1 99 ? 10.253 -7.077 -8.356 1.00 98.12 99 ILE A C 1
ATOM 748 O O . ILE A 1 99 ? 10.919 -7.195 -9.381 1.00 98.12 99 ILE A O 1
ATOM 752 N N . GLY A 1 100 ? 9.520 -5.987 -8.107 1.00 96.19 100 GLY A N 1
ATOM 753 C CA . GLY A 1 100 ? 9.449 -4.841 -9.017 1.00 96.19 100 GLY A CA 1
ATOM 754 C C . GLY A 1 100 ? 10.809 -4.172 -9.235 1.00 96.19 100 GLY A C 1
ATOM 755 O O . GLY A 1 100 ? 11.138 -3.791 -10.354 1.00 96.19 100 GLY A O 1
ATOM 756 N N . GLN A 1 101 ? 11.649 -4.084 -8.201 1.00 97.31 101 GLN A N 1
ATOM 757 C CA . GLN A 1 101 ? 13.005 -3.552 -8.325 1.00 97.31 101 GLN A CA 1
ATOM 758 C C . GLN A 1 101 ? 13.903 -4.447 -9.185 1.00 97.31 101 GLN A C 1
ATOM 760 O O . GLN A 1 101 ? 14.666 -3.928 -10.003 1.00 97.31 101 GLN A O 1
ATOM 765 N N . LEU A 1 102 ? 13.824 -5.768 -9.001 1.00 96.44 102 LEU A N 1
ATOM 766 C CA . LEU A 1 102 ? 14.555 -6.732 -9.828 1.00 96.44 102 LEU A CA 1
ATOM 767 C C . LEU A 1 102 ? 14.107 -6.624 -11.290 1.00 96.44 102 LEU A C 1
ATOM 769 O O . LEU A 1 102 ? 14.937 -6.411 -12.169 1.00 96.44 102 LEU A O 1
ATOM 773 N N . GLN A 1 103 ? 12.794 -6.633 -11.529 1.00 95.19 103 GLN A N 1
ATOM 774 C CA . GLN A 1 103 ? 12.215 -6.478 -12.862 1.00 95.19 103 GLN A CA 1
ATOM 775 C C . GLN A 1 103 ? 12.621 -5.153 -13.528 1.00 95.19 103 GLN A C 1
ATOM 777 O O . GLN A 1 103 ? 12.963 -5.132 -14.711 1.00 95.19 103 GLN A O 1
ATOM 782 N N . PHE A 1 104 ? 12.627 -4.046 -12.779 1.00 93.62 104 PHE A N 1
ATOM 783 C CA . PHE A 1 104 ? 13.072 -2.745 -13.276 1.00 93.62 104 PHE A CA 1
ATOM 784 C C . PHE A 1 104 ? 14.549 -2.766 -13.686 1.00 93.62 104 PHE A C 1
ATOM 786 O O . PHE A 1 104 ? 14.907 -2.243 -14.741 1.00 93.62 104 PHE A O 1
ATOM 793 N N . ASN A 1 105 ? 15.417 -3.371 -12.871 1.00 94.19 105 ASN A N 1
ATOM 794 C CA . ASN A 1 105 ? 16.836 -3.483 -13.199 1.00 94.19 105 ASN A CA 1
ATOM 795 C C . ASN A 1 105 ? 17.046 -4.308 -14.477 1.00 94.19 105 ASN A C 1
ATOM 797 O O . ASN A 1 105 ? 17.818 -3.896 -15.341 1.00 94.19 105 ASN A O 1
ATOM 801 N N . ASP A 1 106 ? 16.317 -5.409 -14.644 1.00 92.88 106 ASP A N 1
ATOM 802 C CA . ASP A 1 106 ? 16.464 -6.239 -15.839 1.00 92.88 106 ASP A CA 1
ATOM 803 C C . ASP A 1 106 ? 15.967 -5.536 -17.102 1.00 92.88 106 ASP A C 1
ATOM 805 O O . ASP A 1 106 ? 16.607 -5.610 -18.154 1.00 92.88 106 ASP A O 1
ATOM 809 N N . SER A 1 107 ? 14.864 -4.798 -16.990 1.00 89.62 107 SER A N 1
ATOM 810 C CA . SER A 1 107 ? 14.242 -4.112 -18.126 1.00 89.62 107 SER A CA 1
ATOM 811 C C . SER A 1 107 ? 15.009 -2.847 -18.535 1.00 89.62 107 SER A C 1
ATOM 813 O O . SER A 1 107 ? 15.163 -2.577 -19.722 1.00 89.62 107 SER A O 1
ATOM 815 N N . PHE A 1 108 ? 15.533 -2.080 -17.569 1.00 89.81 108 PHE A N 1
ATOM 816 C CA . PHE A 1 108 ? 16.054 -0.725 -17.816 1.00 89.81 108 PHE A CA 1
ATOM 817 C C . PHE A 1 108 ? 17.530 -0.524 -17.448 1.00 89.81 108 PHE A C 1
ATOM 819 O O . PHE A 1 108 ? 18.083 0.545 -17.702 1.00 89.81 108 PHE A O 1
ATOM 826 N N . ARG A 1 109 ? 18.197 -1.523 -16.853 1.00 89.50 109 ARG A N 1
ATOM 827 C CA . ARG A 1 109 ? 19.620 -1.456 -16.459 1.00 89.50 109 ARG A CA 1
ATOM 828 C C . ARG A 1 109 ? 20.472 -2.593 -17.035 1.00 89.50 109 ARG A C 1
ATOM 830 O O . ARG A 1 109 ? 21.552 -2.869 -16.522 1.00 89.50 109 ARG A O 1
ATOM 837 N N . GLY A 1 110 ? 20.019 -3.197 -18.136 1.00 79.94 110 GLY A N 1
ATOM 838 C CA . GLY A 1 110 ? 20.832 -4.096 -18.962 1.00 79.94 110 GLY A CA 1
ATOM 839 C C . GLY A 1 110 ? 20.702 -5.594 -18.666 1.00 79.94 110 GLY A C 1
ATOM 840 O O . GLY A 1 110 ? 21.614 -6.335 -19.020 1.00 79.94 110 GLY A O 1
ATOM 841 N N . GLY A 1 111 ? 19.606 -6.049 -18.044 1.00 78.50 111 GLY A N 1
ATOM 842 C CA . GLY A 1 111 ? 19.364 -7.477 -17.758 1.00 78.50 111 GLY A CA 1
ATOM 843 C C . GLY A 1 111 ? 18.528 -8.237 -18.799 1.00 78.50 111 GLY A C 1
ATOM 844 O O . GLY A 1 111 ? 18.403 -9.451 -18.695 1.00 78.50 111 GLY A O 1
ATOM 845 N N . GLY A 1 112 ? 18.003 -7.569 -19.832 1.00 80.50 112 GLY A N 1
ATOM 846 C CA . GLY A 1 112 ? 17.380 -8.233 -20.985 1.00 80.50 112 GLY A CA 1
ATOM 847 C C . GLY A 1 112 ? 15.876 -8.513 -20.878 1.00 80.50 112 GLY A C 1
ATOM 848 O O . GLY A 1 112 ? 15.386 -9.324 -21.657 1.00 80.50 112 GLY A O 1
ATOM 849 N N . ASP A 1 113 ? 15.158 -7.822 -19.980 1.00 82.00 113 ASP A N 1
ATOM 850 C CA . ASP A 1 113 ? 13.682 -7.843 -19.867 1.00 82.00 113 ASP A CA 1
ATOM 851 C C . ASP A 1 113 ? 13.081 -9.242 -19.582 1.00 82.00 113 ASP A C 1
ATOM 853 O O . ASP A 1 113 ? 12.509 -9.913 -20.447 1.00 82.00 113 ASP A O 1
ATOM 857 N N . ASP A 1 114 ? 13.200 -9.683 -18.321 1.00 86.94 114 ASP A N 1
ATOM 858 C CA . ASP A 1 114 ? 12.657 -10.959 -17.839 1.00 86.94 114 ASP A CA 1
ATOM 859 C C . ASP A 1 114 ? 11.128 -10.912 -17.632 1.00 86.94 114 ASP A C 1
ATOM 861 O O . ASP A 1 114 ? 10.587 -10.319 -16.688 1.00 86.94 114 ASP A O 1
ATOM 865 N N . ARG A 1 115 ? 10.409 -11.633 -18.498 1.00 87.81 115 ARG A N 1
ATOM 866 C CA . ARG A 1 115 ? 8.943 -11.745 -18.459 1.00 87.81 115 ARG A CA 1
ATOM 867 C C . ARG A 1 115 ? 8.407 -12.543 -17.276 1.00 87.81 115 ARG A C 1
ATOM 869 O O . ARG A 1 115 ? 7.263 -12.313 -16.880 1.00 87.81 115 ARG A O 1
ATOM 876 N N . ASN A 1 116 ? 9.196 -13.441 -16.691 1.00 93.44 116 ASN A N 1
ATOM 877 C CA . ASN A 1 116 ? 8.780 -14.175 -15.499 1.00 93.44 116 ASN A CA 1
ATOM 878 C C . ASN A 1 116 ? 8.727 -13.240 -14.291 1.00 93.44 116 ASN A C 1
ATOM 880 O O . ASN A 1 116 ? 7.737 -13.249 -13.558 1.00 93.44 116 ASN A O 1
ATOM 884 N N . LEU A 1 117 ? 9.739 -12.382 -14.120 1.00 94.31 117 LEU A N 1
ATOM 885 C CA . LEU A 1 117 ? 9.737 -11.356 -13.074 1.00 94.31 117 LEU A CA 1
ATOM 886 C C . LEU A 1 117 ? 8.579 -10.372 -13.246 1.00 94.31 117 LEU A C 1
ATOM 888 O O . LEU A 1 117 ? 7.927 -10.028 -12.260 1.00 94.31 117 LEU A O 1
ATOM 892 N N . LEU A 1 118 ? 8.259 -9.977 -14.483 1.00 92.50 118 LEU A N 1
ATOM 893 C CA . LEU A 1 118 ? 7.082 -9.150 -14.764 1.00 92.50 118 LEU A CA 1
ATOM 894 C C . LEU A 1 118 ? 5.776 -9.847 -14.350 1.00 92.50 118 LEU A C 1
ATOM 896 O O . LEU A 1 118 ? 4.916 -9.230 -13.719 1.00 92.50 118 LEU A O 1
ATOM 900 N N . GLY A 1 119 ? 5.623 -11.132 -14.682 1.00 95.19 119 GLY A N 1
ATOM 901 C CA . GLY A 1 119 ? 4.468 -11.934 -14.274 1.00 95.19 119 GLY A CA 1
ATOM 902 C C . GLY A 1 119 ? 4.339 -12.047 -12.753 1.00 95.19 119 GLY A C 1
ATOM 903 O O . GLY A 1 119 ? 3.255 -11.826 -12.210 1.00 95.19 119 GLY A O 1
ATOM 904 N N . LEU A 1 120 ? 5.449 -12.315 -12.058 1.00 97.50 120 LEU A N 1
ATOM 905 C CA . LEU A 1 120 ? 5.495 -12.386 -10.597 1.00 97.50 120 LEU A CA 1
ATOM 906 C C . LEU A 1 120 ? 5.160 -11.043 -9.946 1.00 97.50 120 LEU A C 1
ATOM 908 O O . LEU A 1 120 ? 4.325 -11.004 -9.043 1.00 97.50 120 LEU A O 1
ATOM 912 N N . HIS A 1 121 ? 5.757 -9.945 -10.421 1.00 96.69 121 HIS A N 1
ATOM 913 C CA . HIS A 1 121 ? 5.469 -8.604 -9.917 1.00 96.69 121 HIS A CA 1
ATOM 914 C C . HIS A 1 121 ? 3.979 -8.283 -10.051 1.00 96.69 121 HIS A C 1
ATOM 916 O O . HIS A 1 121 ? 3.355 -7.879 -9.075 1.00 96.69 121 HIS A O 1
ATOM 922 N N . ARG A 1 122 ? 3.381 -8.540 -11.223 1.00 95.88 122 ARG A N 1
ATOM 923 C CA . ARG A 1 122 ? 1.946 -8.317 -11.461 1.00 95.88 122 ARG A CA 1
ATOM 924 C C . ARG A 1 122 ? 1.064 -9.171 -10.554 1.00 95.88 122 ARG A C 1
ATOM 926 O O . ARG A 1 122 ? 0.107 -8.652 -9.987 1.00 95.88 122 ARG A O 1
ATOM 933 N N . GLY A 1 123 ? 1.382 -10.457 -10.400 1.00 97.06 123 GLY A N 1
ATOM 934 C CA . GLY A 1 123 ? 0.628 -11.361 -9.528 1.00 97.06 123 GLY A CA 1
ATOM 935 C C . GLY A 1 123 ? 0.619 -10.883 -8.075 1.00 97.06 123 GLY A C 1
ATOM 936 O O . GLY A 1 123 ? -0.446 -10.763 -7.467 1.00 97.06 123 GLY A O 1
ATOM 937 N N . PHE A 1 124 ? 1.794 -10.532 -7.547 1.00 98.12 124 PHE A N 1
ATOM 938 C CA . PHE A 1 124 ? 1.920 -9.960 -6.207 1.00 98.12 124 PHE A CA 1
ATOM 939 C C . PHE A 1 124 ? 1.237 -8.594 -6.096 1.00 98.12 124 PHE A C 1
ATOM 941 O O . PHE A 1 124 ? 0.469 -8.395 -5.162 1.00 98.12 124 PHE A O 1
ATOM 948 N N . ALA A 1 125 ? 1.408 -7.697 -7.069 1.00 97.12 125 ALA A N 1
ATOM 949 C CA . ALA A 1 125 ? 0.771 -6.382 -7.066 1.00 97.12 125 ALA A CA 1
ATOM 950 C C . ALA A 1 125 ? -0.762 -6.476 -7.003 1.00 97.12 125 ALA A C 1
ATOM 952 O O . ALA A 1 125 ? -1.389 -5.783 -6.198 1.00 97.12 125 ALA A O 1
ATOM 953 N N . VAL A 1 126 ? -1.379 -7.366 -7.789 1.00 97.44 126 VAL A N 1
ATOM 954 C CA . VAL A 1 126 ? -2.831 -7.607 -7.743 1.00 97.44 126 VAL A CA 1
ATOM 955 C C . VAL A 1 126 ? -3.241 -8.191 -6.392 1.00 97.44 126 VAL A C 1
ATOM 957 O O . VAL A 1 126 ? -4.142 -7.657 -5.745 1.00 97.44 126 VAL A O 1
ATOM 960 N N . GLY A 1 127 ? -2.566 -9.249 -5.931 1.00 98.00 127 GLY A N 1
ATOM 961 C CA . GLY A 1 127 ? -2.886 -9.893 -4.655 1.00 98.00 127 GLY A CA 1
ATOM 962 C C . GLY A 1 127 ? -2.764 -8.933 -3.469 1.00 98.00 127 GLY A C 1
ATOM 963 O O . GLY A 1 127 ? -3.686 -8.800 -2.666 1.00 98.00 127 GLY A O 1
ATOM 964 N N . THR A 1 128 ? -1.661 -8.194 -3.395 1.00 98.19 128 THR A N 1
ATOM 965 C CA . THR A 1 128 ? -1.414 -7.170 -2.377 1.00 98.19 128 THR A CA 1
ATOM 966 C C . THR A 1 128 ? -2.440 -6.039 -2.447 1.00 98.19 128 THR A C 1
ATOM 968 O O . THR A 1 128 ? -2.909 -5.601 -1.399 1.00 98.19 128 THR A O 1
ATOM 971 N N . SER A 1 129 ? -2.876 -5.618 -3.639 1.00 97.81 129 SER A N 1
ATOM 972 C CA . SER A 1 129 ? -3.940 -4.612 -3.789 1.00 97.81 129 SER A CA 1
ATOM 973 C C . SER A 1 129 ? -5.290 -5.094 -3.246 1.00 97.81 129 SER A C 1
ATOM 975 O O . SER A 1 129 ? -5.991 -4.339 -2.572 1.00 97.81 129 SER A O 1
ATOM 977 N N . VAL A 1 130 ? -5.644 -6.364 -3.472 1.00 98.31 130 VAL A N 1
ATOM 978 C CA . VAL A 1 130 ? -6.865 -6.968 -2.908 1.00 98.31 130 VAL A CA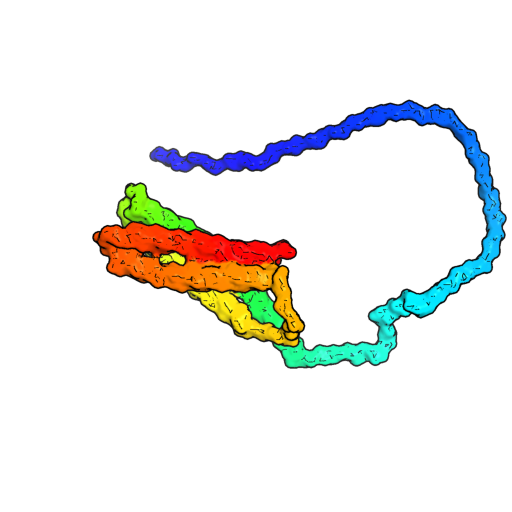 1
ATOM 979 C C . VAL A 1 130 ? -6.797 -7.022 -1.381 1.00 98.31 130 VAL A C 1
ATOM 981 O O . VAL A 1 130 ? -7.765 -6.663 -0.703 1.00 98.31 130 VAL A O 1
ATOM 984 N N . VAL A 1 131 ? -5.651 -7.424 -0.821 1.00 98.50 131 VAL A N 1
ATOM 985 C CA . VAL A 1 131 ? -5.449 -7.424 0.636 1.00 98.50 131 VAL A CA 1
ATOM 986 C C . VAL A 1 131 ? -5.526 -5.997 1.186 1.00 98.50 131 VAL A C 1
ATOM 988 O O . VAL A 1 131 ? -6.217 -5.780 2.179 1.00 98.50 131 VAL A O 1
ATOM 991 N N . PHE A 1 132 ? -4.908 -5.015 0.521 1.00 98.38 132 PHE A N 1
ATOM 992 C CA . PHE A 1 132 ? -4.961 -3.600 0.909 1.00 98.38 132 PHE A CA 1
ATOM 993 C C . PHE A 1 132 ? -6.404 -3.098 1.011 1.00 98.38 132 PHE A C 1
ATOM 995 O O . PHE A 1 132 ? -6.813 -2.573 2.048 1.00 98.38 132 PHE A O 1
ATOM 1002 N N . ALA A 1 133 ? -7.201 -3.320 -0.038 1.00 98.25 133 ALA A N 1
ATOM 1003 C CA . ALA A 1 133 ? -8.608 -2.935 -0.058 1.00 98.25 133 ALA A CA 1
ATOM 1004 C C . ALA A 1 133 ? -9.405 -3.630 1.058 1.00 98.25 133 ALA A C 1
ATOM 1006 O O . ALA A 1 133 ? -10.203 -2.991 1.742 1.00 98.25 133 ALA A O 1
ATOM 1007 N N . SER A 1 134 ? -9.146 -4.919 1.295 1.00 98.31 134 SER A N 1
ATOM 1008 C CA . SER A 1 134 ? -9.806 -5.697 2.351 1.00 98.31 134 SER A CA 1
ATOM 1009 C C . SER A 1 134 ? -9.494 -5.154 3.751 1.00 98.31 134 SER A C 1
ATOM 1011 O O . SER A 1 134 ? -10.402 -4.971 4.562 1.00 98.31 134 SER A O 1
ATOM 1013 N N . VAL A 1 135 ? -8.225 -4.840 4.032 1.00 98.06 135 VAL A N 1
ATOM 1014 C CA . VAL A 1 135 ? -7.779 -4.231 5.298 1.00 98.06 135 VAL A CA 1
ATOM 1015 C C . VAL A 1 135 ? -8.435 -2.864 5.498 1.00 98.06 135 VAL A C 1
ATOM 1017 O O . VAL A 1 135 ? -8.975 -2.595 6.575 1.00 98.06 135 VAL A O 1
ATOM 1020 N N . GLY A 1 136 ? -8.450 -2.027 4.456 1.00 97.19 136 GLY A N 1
ATOM 1021 C CA . GLY A 1 136 ? -9.122 -0.728 4.472 1.00 97.19 136 GLY A CA 1
ATOM 1022 C C . GLY A 1 136 ? -10.618 -0.848 4.771 1.00 97.19 136 GLY A C 1
ATOM 1023 O O . GLY A 1 136 ? -11.125 -0.157 5.654 1.00 97.19 136 GLY A O 1
ATOM 1024 N N . LEU A 1 137 ? -11.316 -1.783 4.118 1.00 98.06 137 LEU A N 1
ATOM 1025 C CA . LEU A 1 137 ? -12.737 -2.050 4.364 1.00 98.06 137 LEU A CA 1
ATOM 1026 C C . LEU A 1 137 ? -13.005 -2.505 5.800 1.00 98.06 137 LEU A C 1
ATOM 1028 O O . LEU A 1 137 ? -13.947 -2.017 6.421 1.00 98.06 137 LEU A O 1
ATOM 1032 N N . LEU A 1 138 ? -12.166 -3.381 6.364 1.00 97.56 138 LEU A N 1
ATOM 1033 C CA . LEU A 1 138 ? -12.272 -3.755 7.777 1.00 97.56 138 LEU A CA 1
ATOM 1034 C C . LEU A 1 138 ? -12.133 -2.535 8.696 1.00 97.56 138 LEU A C 1
ATOM 1036 O O . LEU A 1 138 ? -12.871 -2.426 9.670 1.00 97.56 138 LEU A O 1
ATOM 1040 N N . GLY A 1 139 ? -11.225 -1.608 8.383 1.00 94.19 139 GLY A N 1
ATOM 1041 C CA . GLY A 1 139 ? -11.037 -0.382 9.161 1.00 94.19 139 GLY A CA 1
ATOM 1042 C C . GLY A 1 139 ? -12.215 0.593 9.053 1.00 94.19 139 GLY A C 1
ATOM 1043 O O . GLY A 1 139 ? -12.623 1.181 10.054 1.00 94.19 139 GLY A O 1
ATOM 1044 N N . LEU A 1 140 ? -12.783 0.747 7.854 1.00 95.50 140 LEU A N 1
ATOM 1045 C CA . LEU A 1 140 ? -13.902 1.657 7.591 1.00 95.50 140 LEU A CA 1
ATOM 1046 C C . LEU A 1 140 ? -15.228 1.147 8.163 1.00 95.50 140 LEU A C 1
ATOM 1048 O O . LEU A 1 140 ? -16.007 1.936 8.694 1.00 95.50 140 LEU A O 1
ATOM 1052 N N . LEU A 1 141 ? -15.475 -0.161 8.067 1.00 96.44 141 LEU A N 1
ATOM 1053 C CA . LEU A 1 141 ? -16.735 -0.789 8.471 1.00 96.44 141 LEU A CA 1
ATOM 1054 C C . LEU A 1 141 ? -16.743 -1.256 9.936 1.00 96.44 141 LEU A C 1
ATOM 1056 O O . LEU A 1 141 ? -17.761 -1.762 10.409 1.00 96.44 141 LEU A O 1
ATOM 1060 N N . ALA A 1 142 ? -15.626 -1.134 10.662 1.00 94.00 142 ALA A N 1
ATOM 1061 C CA . ALA A 1 142 ? -15.562 -1.538 12.063 1.00 94.00 142 ALA A CA 1
ATOM 1062 C C . ALA A 1 142 ? -16.528 -0.706 12.932 1.00 94.00 142 ALA A C 1
ATOM 1064 O O . ALA A 1 142 ? -16.497 0.529 12.875 1.00 94.00 142 ALA A O 1
ATOM 1065 N N . PRO A 1 143 ? -17.351 -1.348 13.786 1.00 92.56 143 PRO A N 1
ATOM 1066 C CA . PRO A 1 143 ? -18.272 -0.628 14.655 1.00 92.56 143 PRO A CA 1
ATOM 1067 C C . PRO A 1 143 ? -17.512 0.229 15.677 1.00 92.56 143 PRO A C 1
ATOM 1069 O O . PRO A 1 143 ? -16.452 -0.157 16.181 1.00 92.56 143 PRO A O 1
ATOM 1072 N N . LYS A 1 144 ? -18.079 1.393 16.014 1.00 90.19 144 LYS A N 1
ATOM 1073 C CA . LYS A 1 144 ? -17.521 2.360 16.975 1.00 90.19 144 LYS A CA 1
ATOM 1074 C C . LYS A 1 144 ? -18.452 2.517 18.191 1.00 90.19 144 LYS A C 1
ATOM 1076 O O . LYS A 1 144 ? -19.071 3.558 18.330 1.00 90.19 144 LYS A O 1
ATOM 1081 N N . PRO A 1 145 ? -18.581 1.489 19.053 1.00 82.75 145 PRO A N 1
ATOM 1082 C CA . PRO A 1 145 ? -19.493 1.521 20.201 1.00 82.75 145 PRO A CA 1
ATOM 1083 C C . PRO A 1 145 ? -19.076 2.499 21.307 1.00 82.75 145 PRO A C 1
ATOM 1085 O O . PRO A 1 145 ? -19.868 2.769 22.195 1.00 82.75 145 PRO A O 1
ATOM 1088 N N . LEU A 1 146 ? -17.836 2.991 21.265 1.00 84.88 146 LEU A N 1
ATOM 1089 C CA . LEU A 1 146 ? -17.318 3.991 22.188 1.00 84.88 146 LEU A CA 1
ATOM 1090 C C . LEU A 1 146 ? -17.044 5.254 21.384 1.00 84.88 146 LEU A C 1
ATOM 1092 O O . LEU A 1 146 ? -16.295 5.202 20.395 1.00 84.88 146 LEU A O 1
ATOM 1096 N N . GLU A 1 147 ? -17.669 6.348 21.794 1.00 78.12 147 GLU A N 1
ATOM 1097 C CA . GLU A 1 147 ? -17.419 7.662 21.224 1.00 78.12 147 GLU A CA 1
ATOM 1098 C C . GLU A 1 147 ? -16.016 8.124 21.630 1.00 78.12 147 GLU A C 1
ATOM 1100 O O . GLU A 1 147 ? -15.556 7.890 22.746 1.00 78.12 147 GLU A O 1
ATOM 1105 N N . LYS A 1 148 ? -15.292 8.724 20.683 1.00 77.75 148 LYS A N 1
ATOM 1106 C CA . LYS A 1 148 ? -14.106 9.512 21.015 1.00 77.75 148 LYS A CA 1
ATOM 1107 C C . LYS A 1 148 ? -14.589 10.948 21.127 1.00 77.75 148 LYS A C 1
ATOM 1109 O O . LYS A 1 148 ? -15.080 11.471 20.130 1.00 77.75 148 LYS A O 1
ATOM 1114 N N . GLU A 1 149 ? -14.452 11.539 22.308 1.00 74.12 149 GLU A N 1
ATOM 1115 C CA . GLU A 1 149 ? -14.990 12.875 22.578 1.00 74.12 149 GLU A CA 1
ATOM 1116 C C . GLU A 1 149 ? -14.282 13.960 21.755 1.00 74.12 149 GLU A C 1
ATOM 1118 O O . GLU A 1 149 ? -14.932 14.897 21.304 1.00 74.12 149 GLU A O 1
ATOM 1123 N N . GLU A 1 150 ? -12.985 13.799 21.447 1.00 82.75 150 GLU A N 1
ATOM 1124 C CA . GLU A 1 150 ? -12.219 14.793 20.685 1.00 82.75 150 GLU A CA 1
ATOM 1125 C C . GLU A 1 150 ? -11.140 14.175 19.776 1.00 82.75 150 GLU A C 1
ATOM 1127 O O . GLU A 1 150 ? -10.695 13.033 19.948 1.00 82.75 150 GLU A O 1
ATOM 1132 N N . PHE A 1 151 ? -10.706 14.947 18.772 1.00 86.19 151 PHE A N 1
ATOM 1133 C CA . PHE A 1 151 ? -9.549 14.607 17.945 1.00 86.19 151 PHE A CA 1
ATOM 1134 C C . PHE A 1 151 ? -8.263 14.681 18.777 1.00 86.19 151 PHE A C 1
ATOM 1136 O O . PHE A 1 151 ? -8.005 15.678 19.444 1.00 86.19 151 PHE A O 1
ATOM 1143 N N . GLN A 1 152 ? -7.426 13.646 18.689 1.00 89.44 152 GLN A N 1
ATOM 1144 C CA . GLN A 1 152 ? -6.159 13.571 19.413 1.00 89.44 152 GLN A CA 1
ATOM 1145 C C . GLN A 1 152 ? -5.011 13.233 18.464 1.00 89.44 152 GLN A C 1
ATOM 1147 O O . GLN A 1 152 ? -5.163 12.405 17.561 1.00 89.44 152 GLN A O 1
ATOM 1152 N N . TRP A 1 153 ? -3.845 13.835 18.700 1.00 93.44 153 TRP A N 1
ATOM 1153 C CA . TRP A 1 153 ? -2.582 13.490 18.038 1.00 93.44 153 TRP A CA 1
ATOM 1154 C C . TRP A 1 153 ? -1.987 12.207 18.633 1.00 93.44 153 TRP A C 1
ATOM 1156 O O . TRP A 1 153 ? -0.887 12.203 19.176 1.00 93.44 153 TRP A O 1
ATOM 1166 N N . ASP A 1 154 ? -2.758 11.123 18.559 1.00 93.12 154 ASP A N 1
ATOM 1167 C CA . ASP A 1 154 ? -2.376 9.793 19.019 1.00 93.12 154 ASP A CA 1
ATOM 1168 C C . ASP A 1 154 ? -1.803 8.940 17.872 1.00 93.12 154 ASP A C 1
ATOM 1170 O O . ASP A 1 154 ? -1.807 9.305 16.688 1.00 93.12 154 ASP A O 1
ATOM 1174 N N . THR A 1 155 ? -1.306 7.762 18.223 1.00 95.06 155 THR A N 1
ATOM 1175 C CA . THR A 1 155 ? -0.701 6.816 17.278 1.00 95.06 155 THR A CA 1
ATOM 1176 C C . THR A 1 155 ? -1.689 6.302 16.232 1.00 95.06 155 THR A C 1
ATOM 1178 O O . THR A 1 155 ? -1.307 6.020 15.094 1.00 95.06 155 THR A O 1
ATOM 1181 N N . ILE A 1 156 ? -2.983 6.262 16.567 1.00 93.62 156 ILE A N 1
ATOM 1182 C CA . ILE A 1 156 ? -4.066 5.888 15.651 1.00 93.62 156 ILE A CA 1
ATOM 1183 C C . ILE A 1 156 ? -4.293 6.991 14.610 1.00 93.62 156 ILE A C 1
ATOM 1185 O O . ILE A 1 156 ? -4.536 6.693 13.438 1.00 93.62 156 ILE A O 1
ATOM 1189 N N . THR A 1 157 ? -4.222 8.260 15.004 1.00 95.06 157 THR A N 1
ATOM 1190 C CA . THR A 1 157 ? -4.310 9.404 14.094 1.00 95.06 157 THR A CA 1
ATOM 1191 C C . THR A 1 157 ? -3.152 9.391 13.103 1.00 95.06 157 THR A C 1
ATOM 1193 O O . THR A 1 157 ? -3.396 9.467 11.897 1.00 95.06 157 THR A O 1
ATOM 1196 N N . PHE A 1 158 ? -1.914 9.188 13.564 1.00 97.06 158 PHE A N 1
ATOM 1197 C CA . PHE A 1 158 ? -0.768 9.053 12.659 1.00 97.06 158 PHE A CA 1
ATOM 1198 C C . PHE A 1 158 ? -0.895 7.845 11.729 1.00 97.06 158 PHE A C 1
ATOM 1200 O O . PHE A 1 158 ? -0.702 7.994 10.521 1.00 97.06 158 PHE A O 1
ATOM 1207 N N . HIS A 1 159 ? -1.314 6.684 12.244 1.00 97.38 159 HIS A N 1
ATOM 1208 C CA . HIS A 1 159 ? -1.600 5.509 11.422 1.00 97.38 159 HIS A CA 1
ATOM 1209 C C . HIS A 1 159 ? -2.571 5.849 10.281 1.00 97.38 159 HIS A C 1
ATOM 1211 O O . HIS A 1 159 ? -2.291 5.550 9.124 1.00 97.38 159 HIS A O 1
ATOM 1217 N N . LYS A 1 160 ? -3.678 6.546 10.568 1.00 96.25 160 LYS A N 1
ATOM 1218 C CA . LYS A 1 160 ? -4.659 6.956 9.548 1.00 96.25 160 LYS A CA 1
ATOM 1219 C C . LYS A 1 160 ? -4.094 7.940 8.527 1.00 96.25 160 LYS A C 1
ATOM 1221 O O . LYS A 1 160 ? -4.415 7.815 7.345 1.00 96.25 160 LYS A O 1
ATOM 1226 N N . ILE A 1 161 ? -3.269 8.899 8.949 1.00 97.88 161 ILE A N 1
ATOM 1227 C CA . ILE A 1 161 ? -2.605 9.843 8.035 1.00 97.88 161 ILE A CA 1
ATOM 1228 C C . ILE A 1 161 ? -1.707 9.070 7.066 1.00 97.88 161 ILE A C 1
ATOM 1230 O O . ILE A 1 161 ? -1.851 9.200 5.850 1.00 97.88 161 ILE A O 1
ATOM 1234 N N . PHE A 1 162 ? -0.846 8.196 7.586 1.00 98.56 162 PHE A N 1
ATOM 1235 C CA . PHE A 1 162 ? 0.018 7.361 6.758 1.00 98.56 162 PHE A CA 1
ATOM 1236 C C . PHE A 1 162 ? -0.774 6.402 5.862 1.00 98.56 162 PHE A C 1
ATOM 1238 O O . PHE A 1 162 ? -0.438 6.258 4.689 1.00 98.56 162 PHE A O 1
ATOM 1245 N N . MET A 1 163 ? -1.865 5.805 6.352 1.00 98.31 163 MET A N 1
ATOM 1246 C CA . MET A 1 163 ? -2.732 4.956 5.527 1.00 98.31 163 MET A CA 1
ATOM 1247 C C . MET A 1 163 ? -3.478 5.750 4.448 1.00 98.31 163 MET A C 1
ATOM 1249 O O . MET A 1 163 ? -3.752 5.209 3.378 1.00 98.31 163 MET A O 1
ATOM 1253 N N . SER A 1 164 ? -3.757 7.036 4.669 1.00 98.19 164 SER A N 1
ATOM 1254 C CA . SER A 1 164 ? -4.332 7.916 3.641 1.00 98.19 164 SER A CA 1
ATOM 1255 C C . SER A 1 164 ? -3.324 8.173 2.518 1.00 98.19 164 SER A C 1
ATOM 1257 O O . SER A 1 164 ? -3.663 8.044 1.342 1.00 98.19 164 SER A O 1
ATOM 1259 N N . ILE A 1 165 ? -2.061 8.440 2.873 1.00 98.62 165 ILE A N 1
ATOM 1260 C CA . ILE A 1 165 ? -0.958 8.570 1.907 1.00 98.62 165 ILE A CA 1
ATOM 1261 C C . ILE A 1 165 ? -0.753 7.254 1.150 1.00 98.62 165 ILE A C 1
ATOM 1263 O O . ILE A 1 165 ? -0.672 7.257 -0.076 1.00 98.62 165 ILE A O 1
ATOM 1267 N N . ALA A 1 166 ? -0.727 6.123 1.859 1.00 98.44 166 ALA A N 1
ATOM 1268 C CA . ALA A 1 166 ? -0.613 4.806 1.245 1.00 98.44 166 ALA A CA 1
ATOM 1269 C C . ALA A 1 166 ? -1.777 4.519 0.287 1.00 98.44 166 ALA A C 1
ATOM 1271 O O . ALA A 1 166 ? -1.553 3.996 -0.797 1.00 98.44 166 ALA A O 1
ATOM 1272 N N . THR A 1 167 ? -3.005 4.909 0.637 1.00 98.50 167 THR A N 1
ATOM 1273 C CA . THR A 1 167 ? -4.179 4.743 -0.235 1.00 98.50 167 THR A CA 1
ATOM 1274 C C . THR A 1 167 ? -4.020 5.532 -1.532 1.00 98.50 167 THR A C 1
ATOM 1276 O O . THR A 1 167 ? -4.217 4.978 -2.613 1.00 98.50 167 THR A O 1
ATOM 1279 N N . ALA A 1 168 ? -3.611 6.801 -1.446 1.00 98.62 168 ALA A N 1
ATOM 1280 C CA . ALA A 1 168 ? -3.322 7.609 -2.629 1.00 98.62 168 ALA A CA 1
ATOM 1281 C C . ALA A 1 168 ? -2.192 6.992 -3.476 1.00 98.62 168 ALA A C 1
ATOM 1283 O O . ALA A 1 168 ? -2.306 6.912 -4.699 1.00 98.62 168 ALA A O 1
ATOM 1284 N N . GLY A 1 169 ? -1.139 6.496 -2.822 1.00 98.50 169 GLY A N 1
ATOM 1285 C CA . GLY A 1 169 ? -0.026 5.799 -3.461 1.00 98.50 169 GLY A CA 1
ATOM 1286 C C . GLY A 1 169 ? -0.451 4.528 -4.199 1.00 98.50 169 GLY A C 1
ATOM 1287 O O . GLY A 1 169 ? -0.110 4.363 -5.366 1.00 98.50 169 GLY A O 1
ATOM 1288 N N . MET A 1 170 ? -1.270 3.675 -3.579 1.00 98.31 170 MET A N 1
ATOM 1289 C CA . MET A 1 170 ? -1.809 2.459 -4.201 1.00 98.31 170 MET A CA 1
ATOM 1290 C C . MET A 1 170 ? -2.645 2.775 -5.447 1.00 98.31 170 MET A C 1
ATOM 1292 O O . MET A 1 170 ? -2.472 2.135 -6.483 1.00 98.31 170 MET A O 1
ATOM 1296 N N . LEU A 1 171 ? -3.514 3.790 -5.387 1.00 98.25 171 LEU A N 1
ATOM 1297 C CA . LEU A 1 171 ? -4.291 4.228 -6.553 1.00 98.25 171 LEU A CA 1
ATOM 1298 C C . LEU A 1 171 ? -3.378 4.713 -7.685 1.00 98.25 171 LEU A C 1
ATOM 1300 O O . LEU A 1 171 ? -3.556 4.323 -8.840 1.00 98.25 171 LEU A O 1
ATOM 1304 N N . ALA A 1 172 ? -2.370 5.521 -7.350 1.00 98.25 172 ALA A N 1
ATOM 1305 C CA . ALA A 1 172 ? -1.386 5.987 -8.315 1.00 98.25 172 ALA A CA 1
ATOM 1306 C C . ALA A 1 172 ? -0.585 4.824 -8.927 1.00 98.25 172 ALA A C 1
ATOM 1308 O O . ALA A 1 172 ? -0.386 4.809 -10.139 1.00 98.25 172 ALA A O 1
ATOM 1309 N N . GLN A 1 173 ? -0.179 3.820 -8.142 1.00 97.50 173 GLN A N 1
ATOM 1310 C CA . GLN A 1 173 ? 0.513 2.630 -8.652 1.00 97.50 173 GLN A CA 1
ATOM 1311 C C . GLN A 1 173 ? -0.334 1.845 -9.650 1.00 97.50 173 GLN A C 1
ATOM 1313 O O . GLN A 1 173 ? 0.192 1.453 -10.688 1.00 97.50 173 GLN A O 1
ATOM 1318 N N . VAL A 1 174 ? -1.627 1.640 -9.373 1.00 94.69 174 VAL A N 1
ATOM 1319 C CA . VAL A 1 174 ? -2.537 0.942 -10.297 1.00 94.69 174 VAL A CA 1
ATOM 1320 C C . VAL A 1 174 ? -2.592 1.670 -11.639 1.00 94.69 174 VAL A C 1
ATOM 1322 O O . VAL A 1 174 ? -2.386 1.055 -12.686 1.00 94.69 174 VAL A O 1
ATOM 1325 N N . ILE A 1 175 ? -2.798 2.989 -11.611 1.00 96.12 175 ILE A N 1
ATOM 1326 C CA . ILE A 1 175 ? -2.861 3.816 -12.823 1.00 96.12 175 ILE A CA 1
ATOM 1327 C C . ILE A 1 175 ? -1.524 3.776 -13.572 1.00 96.12 175 ILE A C 1
ATOM 1329 O O . ILE A 1 175 ? -1.490 3.477 -14.765 1.00 96.12 175 ILE A O 1
ATOM 1333 N N . LEU A 1 176 ? -0.414 4.027 -12.874 1.00 95.50 176 LEU A N 1
ATOM 1334 C CA . LEU A 1 176 ? 0.921 4.044 -13.472 1.00 95.50 176 LEU A CA 1
ATOM 1335 C C . LEU A 1 176 ? 1.326 2.673 -14.023 1.00 95.50 176 LEU A C 1
ATOM 1337 O O . LEU A 1 176 ? 1.971 2.617 -15.061 1.00 95.50 176 LEU A O 1
ATOM 1341 N N . GLY A 1 177 ? 0.932 1.574 -13.377 1.00 91.81 177 GLY A N 1
ATOM 1342 C CA . GLY A 1 177 ? 1.217 0.216 -13.846 1.00 91.81 177 GLY A CA 1
ATOM 1343 C C . GLY A 1 177 ? 0.492 -0.123 -15.153 1.00 91.81 177 GLY A C 1
ATOM 1344 O O . GLY A 1 177 ? 1.090 -0.712 -16.060 1.00 91.81 177 GLY A O 1
ATOM 1345 N N . ILE A 1 178 ? -0.770 0.306 -15.284 1.00 91.44 178 ILE A N 1
ATOM 1346 C CA . ILE A 1 178 ? -1.536 0.207 -16.537 1.00 91.44 178 ILE A CA 1
ATOM 1347 C C . ILE A 1 178 ? -0.866 1.062 -17.617 1.00 91.44 178 ILE A C 1
ATOM 1349 O O . ILE A 1 178 ? -0.511 0.552 -18.678 1.00 91.44 178 ILE A O 1
ATOM 1353 N N . MET A 1 179 ? -0.592 2.336 -17.316 1.00 93.50 179 MET A N 1
ATOM 1354 C CA . MET A 1 179 ? 0.039 3.258 -18.264 1.00 93.50 179 MET A CA 1
ATOM 1355 C C . MET A 1 179 ? 1.419 2.780 -18.727 1.00 93.50 179 MET A C 1
ATOM 1357 O O . MET A 1 179 ? 1.728 2.890 -19.909 1.00 93.50 179 MET A O 1
ATOM 1361 N N . ALA A 1 180 ? 2.251 2.254 -17.826 1.00 88.19 180 ALA A N 1
ATOM 1362 C CA . ALA A 1 180 ? 3.567 1.722 -18.173 1.00 88.19 180 ALA A CA 1
ATOM 1363 C C . ALA A 1 180 ? 3.443 0.525 -19.129 1.00 88.19 180 ALA A C 1
ATOM 1365 O O . ALA A 1 180 ? 4.164 0.455 -20.121 1.00 88.19 180 ALA A O 1
ATOM 1366 N N . THR A 1 181 ? 2.471 -0.363 -18.892 1.00 85.56 181 THR A N 1
ATOM 1367 C CA . THR A 1 181 ? 2.197 -1.504 -19.779 1.00 85.56 181 THR A CA 1
ATOM 1368 C C . THR A 1 181 ? 1.715 -1.050 -21.164 1.00 85.56 181 THR A C 1
ATOM 1370 O O . THR A 1 181 ? 2.192 -1.562 -22.174 1.00 85.56 181 THR A O 1
ATOM 1373 N N . ASP A 1 182 ? 0.844 -0.042 -21.242 1.00 89.44 182 ASP A N 1
ATOM 1374 C CA . ASP A 1 182 ? 0.333 0.502 -22.514 1.00 89.44 182 ASP A CA 1
ATOM 1375 C C . ASP A 1 182 ? 1.393 1.259 -23.333 1.00 89.44 182 ASP A C 1
ATOM 1377 O O . ASP A 1 182 ? 1.213 1.548 -24.523 1.00 89.44 182 ASP A O 1
ATOM 1381 N N . ARG A 1 183 ? 2.502 1.641 -22.691 1.00 87.62 183 ARG A N 1
ATOM 1382 C CA . ARG A 1 183 ? 3.620 2.359 -23.312 1.00 87.62 183 ARG A CA 1
ATOM 1383 C C . ARG A 1 183 ? 4.838 1.475 -23.561 1.00 87.62 183 ARG A C 1
ATOM 1385 O O . ARG A 1 183 ? 5.876 2.019 -23.922 1.00 87.62 183 ARG A O 1
ATOM 1392 N N . PHE A 1 184 ? 4.693 0.158 -23.447 1.00 86.00 184 PHE A N 1
ATOM 1393 C CA . PHE A 1 184 ? 5.770 -0.795 -23.690 1.00 86.00 184 PHE A CA 1
ATOM 1394 C C . PHE A 1 184 ? 6.444 -0.582 -25.063 1.00 86.00 184 PHE A C 1
ATOM 1396 O O . PHE A 1 184 ? 5.767 -0.417 -26.084 1.00 86.00 184 PHE A O 1
ATOM 1403 N N . GLY A 1 185 ? 7.778 -0.550 -25.085 1.00 84.56 185 GLY A N 1
ATOM 1404 C CA . GLY A 1 185 ? 8.613 -0.307 -26.262 1.00 84.56 185 GLY A CA 1
ATOM 1405 C C . GLY A 1 185 ? 8.674 1.152 -26.733 1.00 84.56 185 GLY A C 1
ATOM 1406 O O . GLY A 1 185 ? 9.221 1.425 -27.802 1.00 84.56 185 GLY A O 1
ATOM 1407 N N . ARG A 1 186 ? 8.099 2.104 -25.985 1.00 90.31 186 ARG A N 1
ATOM 1408 C CA . ARG A 1 186 ? 8.114 3.540 -26.325 1.00 90.31 186 ARG A CA 1
ATOM 1409 C C . ARG A 1 186 ? 9.146 4.290 -25.489 1.00 90.31 186 ARG A C 1
ATOM 1411 O O . ARG A 1 186 ? 9.448 3.904 -24.368 1.00 90.31 186 ARG A O 1
ATOM 1418 N N . LEU A 1 187 ? 9.601 5.444 -25.984 1.00 88.75 187 LEU A N 1
ATOM 1419 C CA . LEU A 1 187 ? 10.561 6.302 -25.268 1.00 88.75 187 LEU A CA 1
ATOM 1420 C C . LEU A 1 187 ? 10.076 6.727 -23.868 1.00 88.75 187 LEU A C 1
ATOM 1422 O O . LEU A 1 187 ? 10.889 6.899 -22.970 1.00 88.75 187 LEU A O 1
ATOM 1426 N N . SER A 1 188 ? 8.759 6.857 -23.670 1.00 91.56 188 SER A N 1
ATOM 1427 C CA . SER A 1 188 ? 8.153 7.226 -22.383 1.00 91.56 188 SER A CA 1
ATOM 1428 C C . SER A 1 188 ? 8.064 6.075 -21.373 1.00 91.56 188 SER A C 1
ATOM 1430 O O . SER A 1 188 ? 7.591 6.288 -20.259 1.00 91.56 188 SER A O 1
ATOM 1432 N N . GLU A 1 189 ? 8.406 4.844 -21.760 1.00 90.56 189 GLU A N 1
ATOM 1433 C CA . GLU A 1 189 ? 8.278 3.669 -20.893 1.00 90.56 189 GLU A CA 1
ATOM 1434 C C . GLU A 1 189 ? 9.143 3.806 -19.640 1.00 90.56 189 GLU A C 1
ATOM 1436 O O . GLU A 1 189 ? 8.638 3.657 -18.529 1.00 90.56 189 GLU A O 1
ATOM 1441 N N . THR A 1 190 ? 10.419 4.159 -19.810 1.00 90.88 190 THR A N 1
ATOM 1442 C CA . THR A 1 190 ? 11.371 4.302 -18.702 1.00 90.88 190 THR A CA 1
ATOM 1443 C C . THR A 1 190 ? 10.940 5.389 -17.720 1.00 90.88 190 THR A C 1
ATOM 1445 O O . THR A 1 190 ? 11.055 5.196 -16.509 1.00 90.88 190 THR A O 1
ATOM 1448 N N . ASP A 1 191 ? 10.394 6.504 -18.211 1.00 94.38 191 ASP A N 1
ATOM 1449 C CA . ASP A 1 191 ? 9.909 7.598 -17.362 1.00 94.38 191 ASP A CA 1
ATOM 1450 C C . ASP A 1 191 ? 8.713 7.150 -16.513 1.00 94.38 191 ASP A C 1
ATOM 1452 O O . ASP A 1 191 ? 8.684 7.374 -15.301 1.00 94.38 191 ASP A O 1
ATOM 1456 N N . LEU A 1 192 ? 7.748 6.451 -17.122 1.00 95.12 192 LEU A N 1
ATOM 1457 C CA . LEU A 1 192 ? 6.586 5.911 -16.413 1.00 95.12 192 LEU A CA 1
ATOM 1458 C C . LEU A 1 192 ? 6.972 4.801 -15.436 1.00 95.12 192 LEU A C 1
ATOM 1460 O O . LEU A 1 192 ? 6.456 4.773 -14.320 1.00 95.12 192 LEU A O 1
ATOM 1464 N N . ALA A 1 193 ? 7.894 3.917 -15.816 1.00 92.94 193 ALA A N 1
ATOM 1465 C CA . ALA A 1 193 ? 8.417 2.878 -14.938 1.00 92.94 193 ALA A CA 1
ATOM 1466 C C . ALA A 1 193 ? 9.174 3.481 -13.743 1.00 92.94 193 ALA A C 1
ATOM 1468 O O . ALA A 1 193 ? 9.028 3.011 -12.615 1.00 92.94 193 ALA A O 1
ATOM 1469 N N . THR A 1 194 ? 9.932 4.558 -13.964 1.00 95.50 194 THR A N 1
ATOM 1470 C CA . THR A 1 194 ? 10.637 5.284 -12.897 1.00 95.50 194 THR A CA 1
ATOM 1471 C C . THR A 1 194 ? 9.646 5.9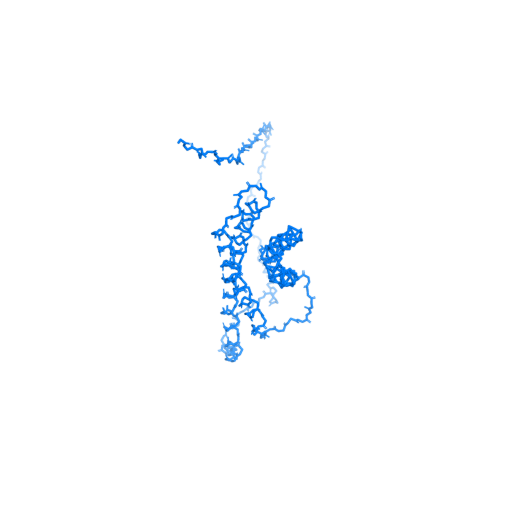79 -11.966 1.00 95.50 194 THR A C 1
ATOM 1473 O O . THR A 1 194 ? 9.758 5.854 -10.747 1.00 95.50 194 THR A O 1
ATOM 1476 N N . ALA A 1 195 ? 8.627 6.649 -12.513 1.00 97.44 195 ALA A N 1
ATOM 1477 C CA . ALA A 1 195 ? 7.555 7.240 -11.716 1.00 97.44 195 ALA A CA 1
ATOM 1478 C C . ALA A 1 195 ? 6.818 6.172 -10.889 1.00 97.44 195 ALA A C 1
ATOM 1480 O O . ALA A 1 195 ? 6.615 6.351 -9.688 1.00 97.44 195 ALA A O 1
ATOM 1481 N N . HIS A 1 196 ? 6.484 5.033 -11.503 1.00 97.25 196 HIS A N 1
ATOM 1482 C CA . HIS A 1 196 ? 5.868 3.897 -10.822 1.00 97.25 196 HIS A CA 1
ATOM 1483 C C . HIS A 1 196 ? 6.748 3.378 -9.676 1.00 97.25 196 HIS A C 1
ATOM 1485 O O . HIS A 1 196 ? 6.243 3.153 -8.581 1.00 97.25 196 HIS A O 1
ATOM 1491 N N . GLN A 1 197 ? 8.063 3.256 -9.883 1.00 96.69 197 GLN A N 1
ATOM 1492 C CA . GLN A 1 197 ? 9.015 2.830 -8.854 1.00 96.69 197 GLN A CA 1
ATOM 1493 C C . GLN A 1 197 ? 9.101 3.818 -7.682 1.00 96.69 197 GLN A C 1
ATOM 1495 O O . GLN A 1 197 ? 9.090 3.391 -6.527 1.00 96.69 197 GLN A O 1
ATOM 1500 N N . ILE A 1 198 ? 9.162 5.126 -7.952 1.00 98.25 198 ILE A N 1
ATOM 1501 C CA . ILE A 1 198 ? 9.197 6.159 -6.903 1.00 98.25 198 ILE A CA 1
ATOM 1502 C C . ILE A 1 198 ? 7.934 6.070 -6.042 1.00 98.25 198 ILE A C 1
ATOM 1504 O O . ILE A 1 198 ? 8.027 5.952 -4.820 1.00 98.25 198 ILE A O 1
ATOM 1508 N N . VAL A 1 199 ? 6.756 6.040 -6.674 1.00 98.50 199 VAL A N 1
ATOM 1509 C CA . VAL A 1 199 ? 5.474 5.872 -5.967 1.00 98.50 199 VAL A CA 1
ATOM 1510 C C . VAL A 1 199 ? 5.422 4.520 -5.240 1.00 98.50 199 VAL A C 1
ATOM 1512 O O . VAL A 1 199 ? 4.892 4.437 -4.130 1.00 98.50 199 VAL A O 1
ATOM 1515 N N . GLY A 1 200 ? 6.020 3.479 -5.828 1.00 98.19 200 GLY A N 1
ATOM 1516 C CA . GLY A 1 200 ? 6.391 2.195 -5.224 1.00 98.19 200 GLY A CA 1
ATOM 1517 C C . GLY A 1 200 ? 6.933 2.343 -3.808 1.00 98.19 200 GLY A C 1
ATOM 1518 O O . GLY A 1 200 ? 6.280 1.993 -2.820 1.00 98.19 200 GLY A O 1
ATOM 1519 N N . TYR A 1 201 ? 8.120 2.935 -3.722 1.00 98.69 201 TYR A N 1
ATOM 1520 C CA . TYR A 1 201 ? 8.831 3.142 -2.467 1.00 98.69 201 TYR A CA 1
ATOM 1521 C C . TYR A 1 201 ? 8.116 4.099 -1.514 1.00 98.69 201 TYR A C 1
ATOM 1523 O O . TYR A 1 201 ? 8.096 3.842 -0.312 1.00 98.69 201 TYR A O 1
ATOM 1531 N N . THR A 1 202 ? 7.490 5.169 -2.014 1.00 98.56 202 THR A N 1
ATOM 1532 C CA . THR A 1 202 ? 6.712 6.084 -1.164 1.00 98.56 202 THR A CA 1
ATOM 1533 C C . THR A 1 202 ? 5.546 5.364 -0.489 1.00 98.56 202 THR A C 1
ATOM 1535 O O . THR A 1 202 ? 5.320 5.543 0.707 1.00 98.56 202 THR A O 1
ATOM 1538 N N . THR A 1 203 ? 4.833 4.510 -1.223 1.00 98.75 203 THR A N 1
ATOM 1539 C CA . THR A 1 203 ? 3.702 3.738 -0.688 1.00 98.75 203 THR A CA 1
ATOM 1540 C C . THR A 1 203 ? 4.173 2.716 0.338 1.00 98.75 203 THR A C 1
ATOM 1542 O O . THR A 1 203 ? 3.595 2.629 1.421 1.00 98.75 203 THR A O 1
ATOM 1545 N N . LEU A 1 204 ? 5.261 1.992 0.046 1.00 98.62 204 LEU A N 1
ATOM 1546 C CA . LEU A 1 204 ? 5.876 1.073 1.005 1.00 98.62 204 LEU A CA 1
ATOM 1547 C C . LEU A 1 204 ? 6.310 1.806 2.284 1.00 98.62 204 LEU A C 1
ATOM 1549 O O . LEU A 1 204 ? 6.061 1.318 3.388 1.00 98.62 204 LEU A O 1
ATOM 1553 N N . GLY A 1 205 ? 6.922 2.984 2.145 1.00 98.62 205 GLY A N 1
ATOM 1554 C CA . GLY A 1 205 ? 7.329 3.826 3.267 1.00 98.62 205 GLY A CA 1
ATOM 1555 C C . GLY A 1 205 ? 6.141 4.285 4.110 1.00 98.62 205 GLY A C 1
ATOM 1556 O O . GLY A 1 205 ? 6.181 4.163 5.331 1.00 98.62 205 GLY A O 1
ATOM 1557 N N . ALA A 1 206 ? 5.056 4.732 3.474 1.00 98.69 206 ALA A N 1
ATOM 1558 C CA . ALA A 1 206 ? 3.833 5.136 4.162 1.00 98.69 206 ALA A CA 1
ATOM 1559 C C . ALA A 1 206 ? 3.183 3.964 4.915 1.00 98.69 206 ALA A C 1
ATOM 1561 O O . ALA A 1 206 ? 2.840 4.106 6.087 1.00 98.69 206 ALA A O 1
ATOM 1562 N N . VAL A 1 207 ? 3.070 2.784 4.291 1.00 98.50 207 VAL A N 1
ATOM 1563 C CA . VAL A 1 207 ? 2.550 1.591 4.981 1.00 98.50 207 VAL A CA 1
ATOM 1564 C C . VAL A 1 207 ? 3.434 1.206 6.162 1.00 98.50 207 VAL A C 1
ATOM 1566 O O . VAL A 1 207 ? 2.923 0.999 7.261 1.00 98.50 207 VAL A O 1
ATOM 1569 N N . SER A 1 208 ? 4.752 1.175 5.966 1.00 98.12 208 SER A N 1
ATOM 1570 C CA . SER A 1 208 ? 5.705 0.839 7.028 1.00 98.12 208 SER A CA 1
ATOM 1571 C C . SER A 1 208 ? 5.617 1.824 8.193 1.00 98.12 208 SER A C 1
ATOM 1573 O O . SER A 1 208 ? 5.528 1.398 9.340 1.00 98.12 208 SER A O 1
ATOM 1575 N N . ALA A 1 209 ? 5.566 3.130 7.910 1.00 98.19 209 ALA A N 1
ATOM 1576 C CA . ALA A 1 209 ? 5.423 4.166 8.927 1.00 98.19 209 ALA A CA 1
ATOM 1577 C C . ALA A 1 209 ? 4.108 4.020 9.702 1.00 98.19 209 ALA A C 1
ATOM 1579 O O . ALA A 1 209 ? 4.127 4.023 10.928 1.00 98.19 209 ALA A O 1
ATOM 1580 N N . GLY A 1 210 ? 2.980 3.820 9.014 1.00 97.69 210 GLY A N 1
ATOM 1581 C CA . GLY A 1 210 ? 1.689 3.654 9.679 1.00 97.69 210 GLY A CA 1
ATOM 1582 C C . GLY A 1 210 ? 1.573 2.365 10.493 1.00 97.69 210 GLY A C 1
ATOM 1583 O O . GLY A 1 210 ? 0.891 2.353 11.513 1.00 97.69 210 GLY A O 1
ATOM 1584 N N . VAL A 1 211 ? 2.232 1.276 10.092 1.00 96.50 211 VAL A N 1
ATOM 1585 C CA . VAL A 1 211 ? 2.335 0.071 10.933 1.00 96.50 211 VAL A CA 1
ATOM 1586 C C . VAL A 1 211 ? 3.217 0.354 12.148 1.00 96.50 211 VAL A C 1
ATOM 1588 O O . VAL A 1 211 ? 2.846 0.020 13.270 1.00 96.50 211 VAL A O 1
ATOM 1591 N N . PHE A 1 212 ? 4.360 1.007 11.937 1.00 96.50 212 PHE A N 1
ATOM 1592 C CA . PHE A 1 212 ? 5.333 1.292 12.987 1.00 96.50 212 PHE A CA 1
ATOM 1593 C C . PHE A 1 212 ? 4.796 2.242 14.062 1.00 96.50 212 PHE A C 1
ATOM 1595 O O . PHE A 1 212 ? 5.099 2.059 15.239 1.00 96.50 212 PHE A O 1
ATOM 1602 N N . THR A 1 213 ? 3.950 3.212 13.698 1.00 96.12 213 THR A N 1
ATOM 1603 C CA . THR A 1 213 ? 3.363 4.139 14.677 1.00 96.12 213 THR A CA 1
ATOM 1604 C C . THR A 1 213 ? 2.536 3.434 15.744 1.00 96.12 213 THR A C 1
ATOM 1606 O O . THR A 1 213 ? 2.335 4.012 16.796 1.00 96.12 213 THR A O 1
ATOM 1609 N N . LEU A 1 214 ? 2.063 2.206 15.513 1.00 93.00 214 LEU A N 1
ATOM 1610 C CA . LEU A 1 214 ? 1.240 1.461 16.471 1.00 93.00 214 LEU A CA 1
ATOM 1611 C C . LEU A 1 214 ? 2.045 0.731 17.566 1.00 93.00 214 LEU A C 1
ATOM 1613 O O . LEU A 1 214 ? 1.439 0.058 18.397 1.00 93.00 214 LEU A O 1
ATOM 1617 N N . PHE A 1 215 ? 3.380 0.825 17.560 1.00 91.06 215 PHE A N 1
ATOM 1618 C CA . PHE A 1 215 ? 4.259 0.178 18.548 1.00 91.06 215 PHE A CA 1
ATOM 1619 C C . PHE A 1 215 ? 4.725 1.098 19.690 1.00 91.06 215 PHE A C 1
ATOM 1621 O O . PHE A 1 215 ? 5.398 0.618 20.603 1.00 91.06 215 PHE A O 1
ATOM 1628 N N . PHE A 1 216 ? 4.388 2.386 19.641 1.00 80.69 216 PHE A N 1
ATOM 1629 C CA . PHE A 1 216 ? 4.763 3.414 20.620 1.00 80.69 216 PHE A CA 1
ATOM 1630 C C . PHE A 1 216 ? 3.520 4.205 21.034 1.00 80.69 216 PHE A C 1
ATOM 1632 O O . PHE A 1 216 ? 3.615 4.963 22.021 1.00 80.69 216 PHE A O 1
#